Protein AF-W9KLV8-F1 (afdb_monomer_lite)

Foldseek 3Di:
DPPVVLVVLLVVLLVVLVVLLVQLLVLLPDDDDCQVVLLVSLLVLLVSLLSLLVSLQVVVPDPDPDDQPVVLVSSLVSLVSNLSSLVSLLSHPPQSLVLSLLSLLSSLVSVVSRPNPPQVCPVVCNCVSCVSVVVSLVVSLVSNVVSVVVVCVVVVNPDPPLLSPFDPDVVLCSQQSSDRDPVSCVVSVSRDGDWDWDDDPVPDPDTDTDPDDDDDPPPPDDDDDDPPPCSVVSSPD

Radius of gyration: 19.73 Å; chains: 1; bounding box: 52×36×55 Å

Sequence (237 aa):
MDDDLFSSKVGRILRLNYRLTRKIINLAQQTGDITQEVKKLLKILYDSITDLKDLSSEYINSDIPNGPKYADEIVLHAWRTFFHPIEALRQLPSCGEFVAARMYLCIGWGFYEAPAVKLDFNYDTLARETAPLYEFIVDLDDALLEPLKKVWALSRNRERFDWVFTDFDATSFRTTVGALSPQELEDLGGIRRREYWYNDPTESDEYILYTGKMPRWDCGEPPRTDKHVAVVELIMH

Organism: NCBI:txid660027

Secondary structure (DSSP, 8-state):
--HHHHHHHHHHHHHHHHHHHHHHHHHHT--S--HHHHHHHHHHHHHHHHHHHHHHHHHHTS--TT-HHHHHHHHHHHHHHTHHHHHHHTTSTTTHHHHHHHHHHHHHHHHHHS--------TTTHHHHSHHHHHHHHHHHHHHHHHHHHHHHHTTS----TTTSS---HHHHHHHTT--SHHHHHHTT--PPPPPEE--TTT-SS-EE--SS---TTS-PPPP--TTSGGGTSS--

pLDDT: mean 76.29, std 20.23, range [26.47, 98.19]

Structure (mmCIF, N/CA/C/O backbone):
data_AF-W9KLV8-F1
#
_entry.id   AF-W9KLV8-F1
#
loop_
_atom_site.group_PDB
_atom_site.id
_atom_site.type_symbol
_atom_site.label_atom_id
_atom_site.label_alt_id
_atom_site.label_comp_id
_atom_site.label_asym_id
_atom_site.label_entity_id
_atom_site.label_seq_id
_atom_site.pdbx_PDB_ins_code
_atom_site.Cartn_x
_atom_site.Cartn_y
_atom_site.Cartn_z
_atom_site.occupancy
_atom_site.B_iso_or_equiv
_atom_site.auth_seq_id
_atom_site.auth_comp_id
_atom_site.auth_asym_id
_atom_site.auth_atom_id
_atom_site.pdbx_PDB_model_num
ATOM 1 N N . MET A 1 1 ? 21.965 12.958 -20.219 1.00 51.50 1 MET A N 1
ATOM 2 C CA . MET A 1 1 ? 22.397 13.431 -18.885 1.00 51.50 1 MET A CA 1
ATOM 3 C C . MET A 1 1 ? 21.436 12.794 -17.890 1.00 51.50 1 MET A C 1
ATOM 5 O O . MET A 1 1 ? 20.659 13.518 -17.300 1.00 51.50 1 MET A O 1
ATOM 9 N N . ASP A 1 2 ? 21.388 11.460 -17.768 1.00 61.41 2 ASP A N 1
ATOM 10 C CA . ASP A 1 2 ? 20.127 10.832 -17.314 1.00 61.41 2 ASP A CA 1
ATOM 11 C C . ASP A 1 2 ? 20.288 9.648 -16.350 1.00 61.41 2 ASP A C 1
ATOM 13 O O . ASP A 1 2 ? 19.602 9.629 -15.329 1.00 61.41 2 ASP A O 1
ATOM 17 N N . ASP A 1 3 ? 21.245 8.736 -16.555 1.00 62.53 3 ASP A N 1
ATOM 18 C CA . ASP A 1 3 ? 21.392 7.560 -15.673 1.00 62.53 3 ASP A CA 1
ATOM 19 C C . ASP A 1 3 ? 21.805 7.911 -14.232 1.00 62.53 3 ASP A C 1
ATOM 21 O O . ASP A 1 3 ? 21.301 7.315 -13.276 1.00 62.53 3 ASP A O 1
ATOM 25 N N . ASP A 1 4 ? 22.665 8.920 -14.042 1.00 71.50 4 ASP A N 1
ATOM 26 C CA . ASP A 1 4 ? 23.077 9.387 -12.708 1.00 71.50 4 ASP A CA 1
ATOM 27 C C . ASP A 1 4 ? 21.923 10.066 -11.955 1.00 71.50 4 ASP A C 1
ATOM 29 O O . ASP A 1 4 ? 21.792 9.933 -10.733 1.00 71.50 4 ASP A O 1
ATOM 33 N N . LEU A 1 5 ? 21.057 10.788 -12.675 1.00 78.44 5 LEU A N 1
ATOM 34 C CA . LEU A 1 5 ? 19.889 11.442 -12.088 1.00 78.44 5 LEU A CA 1
ATOM 35 C C . LEU A 1 5 ? 18.823 10.407 -11.721 1.00 78.44 5 LEU A C 1
ATOM 37 O O . LEU A 1 5 ? 18.291 10.461 -10.610 1.00 78.44 5 LEU A O 1
ATOM 41 N N . PHE A 1 6 ? 18.558 9.451 -12.613 1.00 78.75 6 PHE A N 1
ATOM 42 C CA . PHE A 1 6 ? 17.666 8.322 -12.366 1.00 78.75 6 PHE A CA 1
ATOM 43 C C . PHE A 1 6 ? 18.134 7.503 -11.157 1.00 78.75 6 PHE A C 1
ATOM 45 O O . PHE A 1 6 ? 17.405 7.379 -10.171 1.00 78.75 6 PHE A O 1
ATOM 52 N N . SER A 1 7 ? 19.395 7.064 -11.157 1.00 79.69 7 SER A N 1
ATOM 53 C CA . SER A 1 7 ? 20.001 6.309 -10.052 1.00 79.69 7 SER A CA 1
ATOM 54 C C . SER A 1 7 ? 19.976 7.091 -8.735 1.00 79.69 7 SER A C 1
ATOM 56 O O . SER A 1 7 ? 19.730 6.529 -7.666 1.00 79.69 7 SER A O 1
ATOM 58 N N . SER A 1 8 ? 20.173 8.413 -8.784 1.00 86.56 8 SER A N 1
ATOM 59 C CA . SER A 1 8 ? 20.061 9.287 -7.612 1.00 86.56 8 SER A CA 1
ATOM 60 C C . SER A 1 8 ? 18.627 9.371 -7.078 1.00 86.56 8 SER A C 1
ATOM 62 O O . SER A 1 8 ? 18.432 9.288 -5.858 1.00 86.56 8 SER A O 1
ATOM 64 N N . LYS A 1 9 ? 17.623 9.501 -7.961 1.00 88.81 9 LYS A N 1
ATOM 65 C CA . LYS A 1 9 ? 16.195 9.502 -7.601 1.00 88.81 9 LYS A CA 1
ATOM 66 C C . LYS A 1 9 ? 15.781 8.146 -7.005 1.00 88.81 9 LYS A C 1
ATOM 68 O O . LYS A 1 9 ? 15.269 8.137 -5.884 1.00 88.81 9 LYS A O 1
ATOM 73 N N . VAL A 1 10 ? 16.124 7.018 -7.639 1.00 88.62 10 VAL A N 1
ATOM 74 C CA . VAL A 1 10 ? 15.908 5.669 -7.070 1.00 88.62 10 VAL A CA 1
ATOM 75 C C . VAL A 1 10 ? 16.602 5.536 -5.713 1.00 88.62 10 VAL A C 1
ATOM 77 O O . VAL A 1 10 ? 15.988 5.152 -4.719 1.00 88.62 10 VAL A O 1
ATOM 80 N N . GLY A 1 11 ? 17.863 5.959 -5.605 1.00 89.88 11 GLY A N 1
ATOM 81 C CA . GLY A 1 11 ? 18.609 5.920 -4.349 1.00 89.88 11 GLY A CA 1
ATOM 82 C C . GLY A 1 11 ? 17.967 6.732 -3.215 1.00 89.88 11 GLY A C 1
ATOM 83 O O . GLY A 1 11 ? 18.144 6.400 -2.039 1.00 89.88 11 GLY A O 1
ATOM 84 N N . ARG A 1 12 ? 17.211 7.798 -3.519 1.00 93.06 12 ARG A N 1
ATOM 85 C CA . ARG A 1 12 ? 16.422 8.534 -2.512 1.00 93.06 12 ARG A CA 1
ATOM 86 C C . ARG A 1 12 ? 15.250 7.698 -2.002 1.00 93.06 12 ARG A C 1
ATOM 88 O O . ARG A 1 12 ? 15.062 7.674 -0.786 1.00 93.06 12 ARG A O 1
ATOM 95 N N . ILE A 1 13 ? 14.545 6.997 -2.888 1.00 94.12 13 ILE A N 1
ATOM 96 C CA . ILE A 1 13 ? 13.437 6.092 -2.543 1.00 94.12 13 ILE A CA 1
ATOM 97 C C . ILE A 1 13 ? 13.941 4.959 -1.642 1.00 94.12 13 ILE A C 1
ATOM 99 O O . ILE A 1 13 ? 13.422 4.774 -0.543 1.00 94.12 13 ILE A O 1
ATOM 103 N N . LEU A 1 14 ? 15.047 4.302 -2.010 1.00 94.12 14 LEU A N 1
ATOM 104 C CA . LEU A 1 14 ? 15.653 3.235 -1.196 1.00 94.12 14 LEU A CA 1
ATOM 105 C C . LEU A 1 14 ? 15.970 3.707 0.236 1.00 94.12 14 LEU A C 1
ATOM 107 O O . LEU A 1 14 ? 15.624 3.063 1.231 1.00 94.12 14 LEU A O 1
ATOM 111 N N . ARG A 1 15 ? 16.600 4.884 0.366 1.00 95.69 15 ARG A N 1
ATOM 112 C CA . ARG A 1 15 ? 16.910 5.482 1.677 1.00 95.69 15 ARG A CA 1
ATOM 113 C C . ARG A 1 15 ? 15.655 5.876 2.451 1.00 95.69 15 ARG A C 1
ATOM 115 O O . ARG A 1 15 ? 15.668 5.823 3.685 1.00 95.69 15 ARG A O 1
ATOM 122 N N . LEU A 1 16 ? 14.603 6.313 1.763 1.00 96.50 16 LEU A N 1
ATOM 123 C CA . LEU A 1 16 ? 13.328 6.643 2.384 1.00 96.50 16 LEU A CA 1
ATOM 124 C C . LEU A 1 16 ? 12.665 5.386 2.951 1.00 96.50 16 LEU A C 1
ATOM 126 O O . LEU A 1 16 ? 12.327 5.395 4.133 1.00 96.50 16 LEU A O 1
ATOM 130 N N . ASN A 1 17 ? 12.591 4.297 2.185 1.00 96.19 17 ASN A N 1
ATOM 131 C CA . ASN A 1 17 ? 12.012 3.021 2.619 1.00 96.19 17 ASN A CA 1
ATOM 132 C C . ASN A 1 17 ? 12.701 2.478 3.875 1.00 96.19 17 ASN A C 1
ATOM 134 O O . ASN A 1 17 ? 12.041 2.108 4.850 1.00 96.19 17 ASN A O 1
ATOM 138 N N . TYR A 1 18 ? 14.033 2.561 3.927 1.00 95.19 18 TYR A N 1
ATOM 139 C CA . TYR A 1 18 ? 14.796 2.213 5.126 1.00 95.19 18 TYR A CA 1
ATOM 140 C C . TYR A 1 18 ? 14.420 3.062 6.353 1.00 95.19 18 TYR A C 1
ATOM 142 O O . TYR A 1 18 ? 14.233 2.554 7.463 1.00 95.19 18 TYR A O 1
ATOM 150 N N . ARG A 1 19 ? 14.297 4.383 6.168 1.00 96.69 19 ARG A N 1
ATOM 151 C CA . ARG A 1 19 ? 13.917 5.313 7.244 1.00 96.69 19 ARG A CA 1
ATOM 152 C C . ARG A 1 19 ? 12.476 5.098 7.696 1.00 96.69 19 ARG A C 1
ATOM 154 O O . ARG A 1 19 ? 12.221 5.178 8.896 1.00 96.69 19 ARG A O 1
ATOM 161 N N . LEU A 1 20 ? 11.556 4.849 6.765 1.00 96.69 20 LEU A N 1
ATOM 162 C CA . LEU A 1 20 ? 10.153 4.564 7.057 1.00 96.69 20 LEU A CA 1
ATOM 163 C C . LEU A 1 20 ? 10.025 3.283 7.873 1.00 96.69 20 LEU A C 1
ATOM 165 O O . LEU A 1 20 ? 9.409 3.328 8.930 1.00 96.69 20 LEU A O 1
ATOM 169 N N . THR A 1 21 ? 10.705 2.207 7.469 1.00 97.81 21 THR A N 1
ATOM 170 C CA . THR A 1 21 ? 10.727 0.930 8.202 1.00 97.81 21 THR A CA 1
ATOM 171 C C . THR A 1 21 ? 11.074 1.146 9.675 1.00 97.81 21 THR A C 1
ATOM 173 O O . THR A 1 21 ? 10.316 0.778 10.567 1.00 97.81 21 THR A O 1
ATOM 176 N N . ARG A 1 22 ? 12.184 1.845 9.949 1.00 97.06 22 ARG A N 1
ATOM 177 C CA . ARG A 1 22 ? 12.605 2.154 11.326 1.00 97.06 22 ARG A CA 1
ATOM 178 C C . ARG A 1 22 ? 11.592 3.016 12.081 1.00 97.06 22 ARG A C 1
ATOM 180 O O . ARG A 1 22 ? 11.351 2.778 13.259 1.00 97.06 22 ARG A O 1
ATOM 187 N N . LYS A 1 23 ? 11.017 4.032 11.428 1.00 96.62 23 LYS A N 1
ATOM 188 C CA . LYS A 1 23 ? 10.008 4.901 12.054 1.00 96.62 23 LYS A CA 1
ATOM 189 C C . LYS A 1 23 ? 8.749 4.127 12.427 1.00 96.62 23 LYS A C 1
ATOM 191 O O . LYS A 1 23 ? 8.238 4.346 13.517 1.00 96.62 23 LYS A O 1
ATOM 196 N N . ILE A 1 24 ? 8.287 3.239 11.552 1.00 96.81 24 ILE A N 1
ATOM 197 C CA . ILE A 1 24 ? 7.101 2.411 11.775 1.00 96.81 24 ILE A CA 1
ATOM 198 C C . ILE A 1 24 ? 7.343 1.446 12.939 1.00 96.81 24 ILE A C 1
ATOM 200 O O . ILE A 1 24 ? 6.535 1.416 13.860 1.00 96.81 24 ILE A O 1
ATOM 204 N N . ILE A 1 25 ? 8.487 0.749 12.964 1.00 96.31 25 ILE A N 1
ATOM 205 C CA . ILE A 1 25 ? 8.861 -0.143 14.079 1.00 96.31 25 ILE A CA 1
ATOM 206 C C . ILE A 1 25 ? 8.883 0.621 15.408 1.00 96.31 25 ILE A C 1
ATOM 208 O O . ILE A 1 25 ? 8.313 0.169 16.397 1.00 96.31 25 ILE A O 1
ATOM 212 N N . ASN A 1 26 ? 9.504 1.803 15.436 1.00 95.12 26 ASN A N 1
ATOM 213 C CA . ASN A 1 26 ? 9.541 2.621 16.647 1.00 95.12 26 ASN A CA 1
ATOM 214 C C . ASN A 1 26 ? 8.141 3.081 17.070 1.00 95.12 26 ASN A C 1
ATOM 216 O O . ASN A 1 26 ? 7.864 3.146 18.263 1.00 95.12 26 ASN A O 1
ATOM 220 N N . LEU A 1 27 ? 7.270 3.418 16.113 1.00 94.19 27 LEU A N 1
ATOM 221 C CA . LEU A 1 27 ? 5.904 3.861 16.386 1.00 94.19 27 LEU A CA 1
ATOM 222 C C . LEU A 1 27 ? 5.041 2.722 16.941 1.00 94.19 27 LEU A C 1
ATOM 224 O O . LEU A 1 27 ? 4.291 2.941 17.885 1.00 94.19 27 LEU A O 1
ATOM 228 N N . ALA A 1 28 ? 5.202 1.502 16.423 1.00 92.50 28 ALA A N 1
ATOM 229 C CA . ALA A 1 28 ? 4.507 0.308 16.905 1.00 92.50 28 ALA A CA 1
ATOM 230 C C . ALA A 1 28 ? 4.810 -0.022 18.380 1.00 92.50 28 ALA A C 1
ATOM 232 O O . ALA A 1 28 ? 4.014 -0.682 19.042 1.00 92.50 28 ALA A O 1
ATOM 233 N N . GLN A 1 29 ? 5.943 0.453 18.905 1.00 92.44 29 GLN A N 1
ATOM 234 C CA . GLN A 1 29 ? 6.347 0.272 20.303 1.00 92.44 29 GLN A CA 1
ATOM 235 C C . GLN A 1 29 ? 5.864 1.394 21.234 1.00 92.44 29 GLN A C 1
ATOM 237 O O . GLN A 1 29 ? 6.031 1.288 22.450 1.00 92.44 29 GLN A O 1
ATOM 242 N N . GLN A 1 30 ? 5.309 2.485 20.698 1.00 90.81 30 GLN A N 1
ATOM 243 C CA . GLN A 1 30 ? 4.858 3.605 21.519 1.00 90.81 30 GLN A CA 1
ATOM 244 C C . GLN A 1 30 ? 3.554 3.284 22.245 1.00 90.81 30 GLN A C 1
ATOM 246 O O . GLN A 1 30 ? 2.677 2.585 21.742 1.00 90.81 30 GLN A O 1
ATOM 251 N N . THR A 1 31 ? 3.417 3.853 23.439 1.00 79.25 31 THR A N 1
ATOM 252 C CA . THR A 1 31 ? 2.173 3.849 24.203 1.00 79.25 31 THR A CA 1
ATOM 253 C C . THR A 1 31 ? 1.468 5.190 24.012 1.00 79.25 31 THR A C 1
ATOM 255 O O . THR A 1 31 ? 2.046 6.247 24.254 1.00 79.25 31 THR A O 1
ATOM 258 N N . GLY A 1 32 ? 0.214 5.158 23.562 1.00 86.12 32 GLY A N 1
ATOM 259 C CA . GLY A 1 32 ? -0.583 6.360 23.307 1.00 86.12 32 GLY A CA 1
ATOM 260 C C . GLY A 1 32 ? -1.321 6.305 21.974 1.00 86.12 32 GLY A C 1
ATOM 261 O O . GLY A 1 32 ? -1.273 5.303 21.262 1.00 86.12 32 GLY A O 1
ATOM 262 N N . ASP A 1 33 ? -2.027 7.386 21.657 1.00 90.69 33 ASP A N 1
ATOM 263 C CA . ASP A 1 33 ? -2.660 7.549 20.351 1.00 90.69 33 ASP A CA 1
ATOM 264 C C . ASP A 1 33 ? -1.597 7.907 19.304 1.00 90.69 33 ASP A C 1
ATOM 266 O O . ASP A 1 33 ? -1.010 8.985 19.351 1.00 90.69 33 ASP A O 1
ATOM 270 N N . ILE A 1 34 ? -1.352 6.979 18.379 1.00 93.31 34 ILE A N 1
ATOM 271 C CA . ILE A 1 34 ? -0.396 7.108 17.268 1.00 93.31 34 ILE A CA 1
ATOM 272 C C . ILE A 1 34 ? -1.094 7.352 15.919 1.00 93.31 34 ILE A C 1
ATOM 274 O O . ILE A 1 34 ? -0.467 7.269 14.861 1.00 93.31 34 ILE A O 1
ATOM 278 N N . THR A 1 35 ? -2.407 7.599 15.925 1.00 93.81 35 THR A N 1
ATOM 279 C CA . THR A 1 35 ? -3.257 7.610 14.725 1.00 93.81 35 THR A CA 1
ATOM 280 C C . THR A 1 35 ? -2.757 8.589 13.664 1.00 93.81 35 THR A C 1
ATOM 282 O O . THR A 1 35 ? -2.646 8.237 12.489 1.00 93.81 35 THR A O 1
ATOM 285 N N . GLN A 1 36 ? -2.437 9.825 14.052 1.00 94.88 36 GLN A N 1
ATOM 286 C CA . GLN A 1 36 ? -2.029 10.863 13.099 1.00 94.88 36 GLN A CA 1
ATOM 287 C C . GLN A 1 36 ? -0.645 10.585 12.508 1.00 94.88 36 GLN A C 1
ATOM 289 O O . GLN A 1 36 ? -0.411 10.798 11.315 1.00 94.88 36 GLN A O 1
ATOM 294 N N . GLU A 1 37 ? 0.265 10.057 13.317 1.00 95.56 37 GLU A N 1
ATOM 295 C CA . GLU A 1 37 ? 1.597 9.638 12.910 1.00 95.56 37 GLU A CA 1
ATOM 296 C C . GLU A 1 37 ? 1.527 8.490 11.903 1.00 95.56 37 GLU A C 1
ATOM 298 O O . GLU A 1 37 ? 2.207 8.556 10.874 1.00 95.56 37 GLU A O 1
ATOM 303 N N . VAL A 1 38 ? 0.669 7.488 12.140 1.00 95.50 38 VAL A N 1
ATOM 304 C CA . VAL A 1 38 ? 0.434 6.391 11.189 1.00 95.50 38 VAL A CA 1
ATOM 305 C C . VAL A 1 38 ? -0.086 6.948 9.865 1.00 95.50 38 VAL A C 1
ATOM 307 O O . VAL A 1 38 ? 0.519 6.697 8.825 1.00 95.50 38 VAL A O 1
ATOM 310 N N . LYS A 1 39 ? -1.135 7.781 9.881 1.00 95.94 39 LYS A N 1
ATOM 311 C CA . LYS A 1 39 ? -1.699 8.384 8.657 1.00 95.94 39 LYS A CA 1
ATOM 312 C C . LYS A 1 39 ? -0.667 9.187 7.868 1.00 95.94 39 LYS A C 1
ATOM 314 O O . LYS A 1 39 ? -0.616 9.112 6.639 1.00 95.94 39 LYS A O 1
ATOM 319 N N . LYS A 1 40 ? 0.196 9.930 8.566 1.00 96.06 40 LYS A N 1
ATOM 320 C CA . LYS A 1 40 ? 1.296 10.673 7.946 1.00 96.06 40 LYS A CA 1
ATOM 321 C C . LYS A 1 40 ? 2.315 9.739 7.292 1.00 96.06 40 LYS A C 1
ATOM 323 O O . LYS A 1 40 ? 2.777 10.041 6.195 1.00 96.06 40 LYS A O 1
ATOM 328 N N . LEU A 1 41 ? 2.670 8.628 7.940 1.00 96.31 41 LEU A N 1
ATOM 329 C CA . LEU A 1 41 ? 3.584 7.633 7.373 1.00 96.31 41 LEU A CA 1
ATOM 330 C C . LEU A 1 41 ? 2.983 6.942 6.145 1.00 96.31 41 LEU A C 1
ATOM 332 O O . LEU A 1 41 ? 3.687 6.816 5.147 1.00 96.31 41 LEU A O 1
ATOM 336 N N . LEU A 1 42 ? 1.697 6.577 6.184 1.00 96.25 42 LEU A N 1
ATOM 337 C CA . LEU A 1 42 ? 0.988 5.989 5.042 1.00 96.25 42 LEU A CA 1
ATOM 338 C C . LEU A 1 42 ? 0.988 6.932 3.837 1.00 96.25 42 LEU A C 1
ATOM 340 O O . LEU A 1 42 ? 1.303 6.515 2.727 1.00 96.25 42 LEU A O 1
ATOM 344 N N . LYS A 1 43 ? 0.734 8.226 4.063 1.00 95.62 43 LYS A N 1
ATOM 345 C CA . LYS A 1 43 ? 0.804 9.234 3.000 1.00 95.62 43 LYS A CA 1
ATOM 346 C C . LYS A 1 43 ? 2.206 9.358 2.399 1.00 95.62 43 LYS A C 1
ATOM 348 O O . LYS A 1 43 ? 2.332 9.381 1.185 1.00 95.62 43 LYS A O 1
ATOM 353 N N . ILE A 1 44 ? 3.255 9.390 3.229 1.00 96.38 44 ILE A N 1
ATOM 354 C CA . ILE A 1 44 ? 4.644 9.447 2.736 1.00 96.38 44 ILE A CA 1
ATOM 355 C C . ILE A 1 44 ? 4.987 8.195 1.916 1.00 96.38 44 ILE A C 1
ATOM 357 O O . ILE A 1 44 ? 5.676 8.297 0.905 1.00 96.38 44 ILE A O 1
ATOM 361 N N . LEU A 1 45 ? 4.528 7.020 2.353 1.00 95.69 45 LEU A N 1
ATOM 362 C CA . LEU A 1 45 ? 4.754 5.768 1.637 1.00 95.69 45 LEU A CA 1
ATOM 363 C C . LEU A 1 45 ? 4.027 5.759 0.283 1.00 95.69 45 LEU A C 1
ATOM 365 O O . LEU A 1 45 ? 4.635 5.412 -0.722 1.00 95.69 45 LEU A O 1
ATOM 369 N N . TYR A 1 46 ? 2.769 6.203 0.247 1.00 94.69 46 TYR A N 1
ATOM 370 C CA . TYR A 1 46 ? 2.003 6.375 -0.990 1.00 94.69 46 TYR A CA 1
ATOM 371 C C . TYR A 1 46 ? 2.651 7.365 -1.962 1.00 94.69 46 TYR A C 1
ATOM 373 O O . TYR A 1 46 ? 2.813 7.051 -3.142 1.00 94.69 46 TYR A O 1
ATOM 381 N N . ASP A 1 47 ? 3.049 8.542 -1.470 1.00 94.31 47 ASP A N 1
ATOM 382 C CA . ASP A 1 47 ? 3.716 9.554 -2.290 1.00 94.31 47 ASP A CA 1
ATOM 383 C C . ASP A 1 47 ? 5.010 8.959 -2.886 1.00 94.31 47 ASP A C 1
ATOM 385 O O . ASP A 1 47 ? 5.258 9.095 -4.076 1.00 94.31 47 A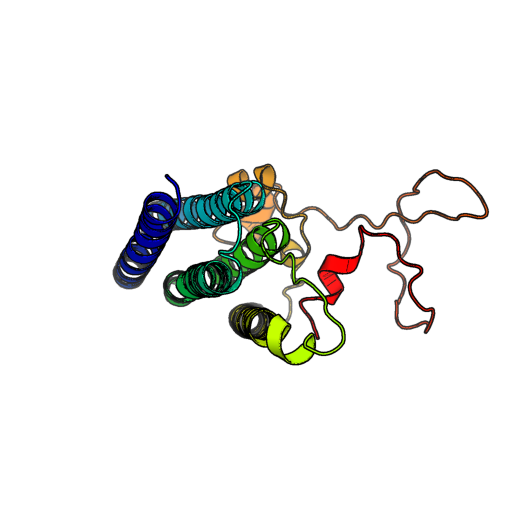SP A O 1
ATOM 389 N N . SER A 1 48 ? 5.774 8.182 -2.105 1.00 94.88 48 SER A N 1
ATOM 390 C CA . SER A 1 48 ? 6.987 7.512 -2.592 1.00 94.88 48 SER A CA 1
ATOM 391 C C . SER A 1 48 ? 6.728 6.399 -3.616 1.00 94.88 48 SER A C 1
ATOM 393 O O . SER A 1 48 ? 7.570 6.191 -4.488 1.00 94.88 48 SER A O 1
ATOM 395 N N . ILE A 1 49 ? 5.623 5.653 -3.500 1.00 93.50 49 ILE A N 1
ATOM 396 C CA . ILE A 1 49 ? 5.208 4.653 -4.500 1.00 93.50 49 ILE A CA 1
ATOM 397 C C . ILE A 1 49 ? 4.852 5.353 -5.813 1.00 93.50 49 ILE A C 1
ATOM 399 O O . ILE A 1 49 ? 5.284 4.926 -6.883 1.00 93.50 49 ILE A O 1
ATOM 403 N N . THR A 1 50 ? 4.119 6.463 -5.720 1.00 91.69 50 THR A N 1
ATOM 404 C CA . THR A 1 50 ? 3.753 7.290 -6.876 1.00 91.69 50 THR A CA 1
ATOM 405 C C . THR A 1 50 ? 4.998 7.889 -7.533 1.00 91.69 50 THR A C 1
ATOM 407 O O . THR A 1 50 ? 5.144 7.793 -8.746 1.00 91.69 50 THR A O 1
ATOM 410 N N . ASP A 1 51 ? 5.955 8.388 -6.743 1.00 91.69 51 ASP A N 1
ATOM 411 C CA . ASP A 1 51 ? 7.241 8.878 -7.251 1.00 91.69 51 ASP A CA 1
ATOM 412 C C . ASP A 1 51 ? 7.993 7.792 -8.043 1.00 91.69 51 ASP A C 1
ATOM 414 O O . ASP A 1 51 ? 8.596 8.097 -9.072 1.00 91.69 51 ASP A O 1
ATOM 418 N N . LEU A 1 52 ? 7.972 6.524 -7.596 1.00 91.00 52 LEU A N 1
ATOM 419 C CA . LEU A 1 52 ? 8.605 5.431 -8.344 1.00 91.00 52 LEU A CA 1
ATOM 420 C C . LEU A 1 52 ? 7.841 5.106 -9.632 1.00 91.00 52 LEU A C 1
ATOM 422 O O . LEU A 1 52 ? 8.484 4.901 -10.662 1.00 91.00 52 LEU A O 1
ATOM 426 N N . LYS A 1 53 ? 6.502 5.075 -9.598 1.00 88.81 53 LYS A N 1
ATOM 427 C CA . LYS A 1 53 ? 5.662 4.907 -10.797 1.00 88.81 53 LYS A CA 1
ATOM 428 C C . LYS A 1 53 ? 6.007 5.967 -11.847 1.00 88.81 53 LYS A C 1
ATOM 430 O O . LYS A 1 53 ? 6.286 5.631 -13.001 1.00 88.81 53 LYS A O 1
ATOM 435 N N . ASP A 1 54 ? 6.002 7.234 -11.447 1.00 87.00 54 ASP A N 1
ATOM 436 C CA . ASP A 1 54 ? 6.220 8.362 -12.351 1.00 87.00 54 ASP A CA 1
ATOM 437 C C . ASP A 1 54 ? 7.656 8.357 -12.885 1.00 87.00 54 ASP A C 1
ATOM 439 O O . ASP A 1 54 ? 7.864 8.468 -14.092 1.00 87.00 54 ASP A O 1
ATOM 443 N N . LEU A 1 55 ? 8.647 8.104 -12.020 1.00 85.38 55 LEU A N 1
ATOM 444 C CA . LEU A 1 55 ? 10.046 7.938 -12.423 1.00 85.3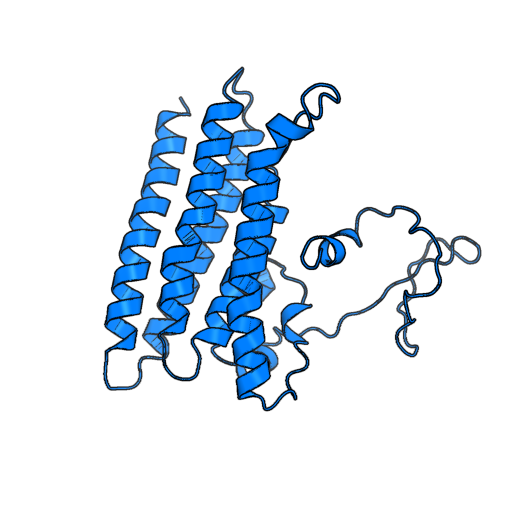8 55 LEU A CA 1
ATOM 445 C C . LEU A 1 55 ? 10.217 6.826 -13.462 1.00 85.38 55 LEU A C 1
ATOM 447 O O . LEU A 1 55 ? 10.938 6.993 -14.446 1.00 85.38 55 LEU A O 1
ATOM 451 N N . SER A 1 56 ? 9.570 5.687 -13.224 1.00 79.31 56 SER A N 1
ATOM 452 C CA . SER A 1 56 ? 9.634 4.544 -14.127 1.00 79.31 56 SER A CA 1
ATOM 453 C C . SER A 1 56 ? 9.023 4.915 -15.483 1.00 79.31 56 SER A C 1
ATOM 455 O O . SER A 1 56 ? 9.617 4.635 -16.519 1.00 79.31 56 SER A O 1
ATOM 457 N N . SER A 1 57 ? 7.906 5.651 -15.484 1.00 76.44 57 SER A N 1
ATOM 458 C CA . SER A 1 57 ? 7.247 6.172 -16.691 1.00 76.44 57 SER A CA 1
ATOM 459 C C . SER A 1 57 ? 8.111 7.167 -17.475 1.00 76.44 57 SER A C 1
ATOM 461 O O . SER A 1 57 ? 8.171 7.094 -18.703 1.00 76.44 57 SER A O 1
ATOM 463 N N . GLU A 1 58 ? 8.787 8.092 -16.786 1.00 76.31 58 GLU A N 1
ATOM 464 C CA . GLU A 1 58 ? 9.711 9.062 -17.393 1.00 76.31 58 GLU A CA 1
ATOM 465 C C . GLU A 1 58 ? 10.881 8.359 -18.094 1.00 76.31 58 GLU A C 1
ATOM 467 O O . GLU A 1 58 ? 11.232 8.720 -19.217 1.00 76.31 58 GLU A O 1
ATOM 472 N N . TYR A 1 59 ? 11.458 7.336 -17.457 1.00 69.62 59 TYR A N 1
ATOM 473 C CA . TYR A 1 59 ? 12.627 6.625 -17.976 1.00 69.62 59 TYR A CA 1
ATOM 474 C C . TYR A 1 59 ? 12.342 5.921 -19.311 1.00 69.62 59 TYR A C 1
ATOM 476 O O . TYR A 1 59 ? 13.126 6.014 -20.249 1.00 69.62 59 TYR A O 1
ATOM 484 N N . ILE A 1 60 ? 11.183 5.282 -19.453 1.00 63.25 60 ILE A N 1
ATOM 485 C CA . ILE A 1 60 ? 10.831 4.500 -20.657 1.00 63.25 60 ILE A CA 1
ATOM 486 C C . ILE A 1 60 ? 10.476 5.383 -21.848 1.00 63.25 60 ILE A C 1
ATOM 488 O O . ILE A 1 60 ? 10.618 4.970 -22.998 1.00 63.25 60 ILE A O 1
ATOM 492 N N . ASN A 1 61 ? 9.956 6.578 -21.574 1.00 59.81 61 ASN A N 1
ATOM 493 C CA . ASN A 1 61 ? 9.626 7.558 -22.602 1.00 59.81 61 ASN A CA 1
ATOM 494 C C . ASN A 1 61 ? 10.848 8.379 -23.036 1.00 59.81 61 ASN A C 1
ATOM 496 O O . ASN A 1 61 ? 10.731 9.211 -23.933 1.00 59.81 61 ASN A O 1
ATOM 500 N N . SER A 1 62 ? 12.006 8.172 -22.404 1.00 59.19 62 SER A N 1
ATOM 501 C CA . SER A 1 62 ? 13.252 8.797 -22.822 1.00 59.19 62 SER A CA 1
ATOM 502 C C . SER A 1 62 ? 13.883 7.998 -23.971 1.00 59.19 62 SER A C 1
ATOM 504 O O . SER A 1 62 ? 14.001 6.778 -23.895 1.00 59.19 62 SER A O 1
ATOM 506 N N . ASP A 1 63 ? 14.301 8.682 -25.043 1.00 52.41 63 ASP A N 1
ATOM 507 C CA . ASP A 1 63 ? 14.976 8.108 -26.226 1.00 52.41 63 ASP A CA 1
ATOM 508 C C . ASP A 1 63 ? 16.404 7.589 -25.914 1.00 52.41 63 ASP A C 1
ATOM 510 O O . ASP A 1 63 ? 17.314 7.687 -26.741 1.00 52.41 63 ASP A O 1
ATOM 514 N N . ILE A 1 64 ? 16.655 7.085 -24.699 1.00 55.03 64 ILE A N 1
ATOM 515 C CA . ILE A 1 64 ? 17.982 6.642 -24.266 1.00 55.03 64 ILE A CA 1
ATOM 516 C C . ILE A 1 64 ? 18.316 5.321 -24.975 1.00 55.03 64 ILE A C 1
ATOM 518 O O . ILE A 1 64 ? 17.703 4.287 -24.694 1.00 55.03 64 ILE A O 1
ATOM 522 N N . PRO A 1 65 ? 19.306 5.310 -25.887 1.00 43.91 65 PRO A N 1
ATOM 523 C CA . PRO A 1 65 ? 19.666 4.112 -26.620 1.00 43.91 65 PRO A CA 1
ATOM 524 C C . PRO A 1 65 ? 20.452 3.181 -25.687 1.00 43.91 65 PRO A C 1
ATOM 526 O O . PRO A 1 65 ? 21.536 3.533 -25.228 1.00 43.91 65 PRO A O 1
ATOM 529 N N . ASN A 1 66 ? 19.947 1.963 -25.480 1.00 45.00 66 ASN A N 1
ATOM 530 C CA . ASN A 1 66 ? 20.687 0.798 -24.964 1.00 45.00 66 ASN A CA 1
ATOM 531 C C . ASN A 1 66 ? 20.947 0.666 -23.447 1.00 45.00 66 ASN A C 1
ATOM 533 O O . ASN A 1 66 ? 21.922 0.022 -23.062 1.00 45.00 66 ASN A O 1
ATOM 537 N N . GLY A 1 67 ? 20.048 1.127 -22.574 1.00 45.34 67 GLY A N 1
ATOM 538 C CA . GLY A 1 67 ? 20.096 0.790 -21.140 1.00 45.34 67 GLY A CA 1
ATOM 539 C C . GLY A 1 67 ? 19.115 -0.270 -20.588 1.00 45.34 67 GLY A C 1
ATOM 540 O O . GLY A 1 67 ? 18.837 -0.178 -19.398 1.00 45.34 67 GLY A O 1
ATOM 541 N N . PRO A 1 68 ? 18.541 -1.245 -21.335 1.00 51.62 68 PRO A N 1
ATOM 542 C CA . PRO A 1 68 ? 17.287 -1.884 -20.904 1.00 51.62 68 PRO A CA 1
ATOM 543 C C . PRO A 1 68 ? 17.404 -2.798 -19.668 1.00 51.62 68 PRO A C 1
ATOM 545 O O . PRO A 1 68 ? 16.560 -2.738 -18.791 1.00 51.62 68 PRO A O 1
ATOM 548 N N . LYS A 1 69 ? 18.465 -3.604 -19.509 1.00 55.66 69 LYS A N 1
ATOM 549 C CA . LYS A 1 69 ? 18.478 -4.635 -18.441 1.00 55.66 69 LYS A CA 1
ATOM 550 C C . LYS A 1 69 ? 18.854 -4.123 -17.046 1.00 55.66 69 LYS A C 1
ATOM 552 O O . LYS A 1 69 ? 18.284 -4.559 -16.054 1.00 55.66 69 LYS A O 1
ATOM 557 N N . TYR A 1 70 ? 19.814 -3.201 -16.962 1.00 51.28 70 TYR A N 1
ATOM 558 C CA . TYR A 1 70 ? 20.296 -2.685 -15.674 1.00 51.28 70 TYR A CA 1
ATOM 559 C C . TYR A 1 70 ? 19.256 -1.780 -14.996 1.00 51.28 70 TYR A C 1
ATOM 561 O O . TYR A 1 70 ? 19.133 -1.778 -13.773 1.00 51.28 70 TYR A O 1
ATOM 569 N N . ALA A 1 71 ? 18.479 -1.038 -15.788 1.00 62.91 71 ALA A N 1
ATOM 570 C CA . ALA A 1 71 ? 17.412 -0.193 -15.274 1.00 62.91 71 ALA A CA 1
ATOM 571 C C . ALA A 1 71 ? 16.223 -1.014 -14.758 1.00 62.91 71 ALA A C 1
ATOM 573 O O . ALA A 1 71 ? 15.738 -0.726 -13.666 1.00 62.91 71 ALA A O 1
ATOM 574 N N . ASP A 1 72 ? 15.821 -2.073 -15.465 1.00 70.56 72 ASP A N 1
ATOM 575 C CA . ASP A 1 72 ? 14.707 -2.935 -15.052 1.00 70.56 72 ASP A CA 1
ATOM 576 C C . ASP A 1 72 ? 14.996 -3.647 -13.722 1.00 70.56 72 ASP A C 1
ATOM 578 O O . ASP A 1 72 ? 14.159 -3.646 -12.818 1.00 70.56 72 ASP A O 1
ATOM 582 N N . GLU A 1 73 ? 16.210 -4.182 -13.542 1.00 74.12 73 GLU A N 1
ATOM 583 C CA . GLU A 1 73 ? 16.630 -4.791 -12.272 1.00 74.12 73 GLU A CA 1
ATOM 584 C C . GLU A 1 73 ? 16.632 -3.777 -11.119 1.00 74.12 73 GLU A C 1
ATOM 586 O O . GLU A 1 73 ? 16.177 -4.088 -10.016 1.00 74.12 73 GLU A O 1
ATOM 591 N N . ILE A 1 74 ? 17.095 -2.546 -11.364 1.00 78.69 74 ILE A N 1
ATOM 592 C CA . ILE A 1 74 ? 17.084 -1.469 -10.365 1.00 78.69 74 ILE A CA 1
ATOM 593 C C . ILE A 1 74 ? 15.655 -1.061 -10.001 1.00 78.69 74 ILE A C 1
ATOM 595 O O . ILE A 1 74 ? 15.370 -0.848 -8.820 1.00 78.69 74 ILE A O 1
ATOM 599 N N . VAL A 1 75 ? 14.758 -0.951 -10.983 1.00 81.69 75 VAL A N 1
ATOM 600 C CA . VAL A 1 75 ? 13.350 -0.591 -10.769 1.00 81.69 75 VAL A CA 1
ATOM 601 C C . VAL A 1 75 ? 12.635 -1.691 -9.997 1.00 81.69 75 VAL A C 1
ATOM 603 O O . VAL A 1 75 ? 12.020 -1.403 -8.971 1.00 81.69 75 VAL A O 1
ATOM 606 N N . LEU A 1 76 ? 12.765 -2.952 -10.417 1.00 84.62 76 LEU A N 1
ATOM 607 C CA . LEU A 1 76 ? 12.189 -4.098 -9.709 1.00 84.62 76 LEU A CA 1
ATOM 608 C C . LEU A 1 76 ? 12.744 -4.213 -8.287 1.00 84.62 76 LEU A C 1
ATOM 610 O O . LEU A 1 76 ? 11.994 -4.453 -7.340 1.00 84.62 76 LEU A O 1
ATOM 614 N N . HIS A 1 77 ? 14.047 -3.990 -8.102 1.00 87.44 77 HIS A N 1
ATOM 615 C CA . HIS A 1 77 ? 14.639 -3.930 -6.771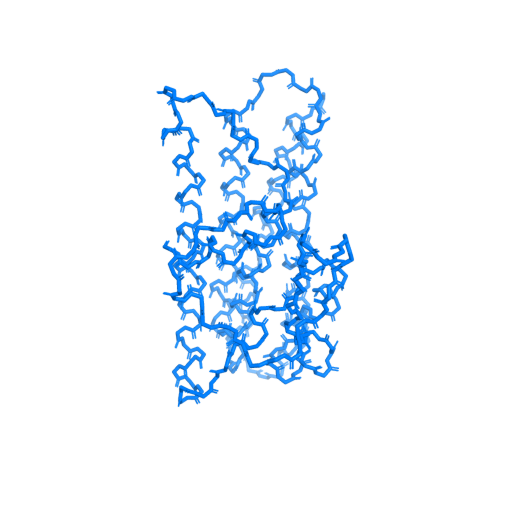 1.00 87.44 77 HIS A CA 1
ATOM 616 C C . HIS A 1 77 ? 14.033 -2.797 -5.933 1.00 87.44 77 HIS A C 1
ATOM 618 O O . HIS A 1 77 ? 13.671 -3.013 -4.775 1.00 87.44 77 HIS A O 1
ATOM 624 N N . ALA A 1 78 ? 13.871 -1.603 -6.508 1.00 90.88 78 ALA A N 1
ATOM 625 C CA . ALA A 1 78 ? 13.258 -0.469 -5.827 1.00 90.88 78 ALA A CA 1
ATOM 626 C C . ALA A 1 78 ? 11.816 -0.771 -5.398 1.00 90.88 78 ALA A C 1
ATOM 628 O O . ALA A 1 78 ? 11.478 -0.511 -4.240 1.00 90.88 78 ALA A O 1
ATOM 629 N N . TRP A 1 79 ? 11.015 -1.399 -6.264 1.00 92.62 79 TRP A N 1
ATOM 630 C CA . TRP A 1 79 ? 9.668 -1.864 -5.931 1.00 92.62 79 TRP A CA 1
ATOM 631 C C . TRP A 1 79 ? 9.668 -2.833 -4.746 1.00 92.62 79 TRP A C 1
ATOM 633 O O . TRP A 1 79 ? 8.956 -2.604 -3.766 1.00 92.62 79 TRP A O 1
ATOM 643 N N . ARG A 1 80 ? 10.537 -3.853 -4.767 1.00 93.75 80 ARG A N 1
ATOM 644 C CA . ARG A 1 80 ? 10.681 -4.809 -3.654 1.00 93.75 80 ARG A CA 1
ATOM 645 C C . ARG A 1 80 ? 11.035 -4.133 -2.333 1.00 93.75 80 ARG A C 1
ATOM 647 O O . ARG A 1 80 ? 10.587 -4.568 -1.276 1.00 93.75 80 ARG A O 1
ATOM 654 N N . THR A 1 81 ? 11.798 -3.038 -2.347 1.00 96.06 81 THR A N 1
ATOM 655 C CA . THR A 1 81 ? 12.178 -2.375 -1.087 1.00 96.06 81 THR A CA 1
ATOM 656 C C . THR A 1 81 ? 11.007 -1.750 -0.329 1.00 96.06 81 THR A C 1
ATOM 658 O O . THR A 1 81 ? 11.144 -1.511 0.874 1.00 96.06 81 THR A O 1
ATOM 661 N N . PHE A 1 82 ? 9.857 -1.517 -0.975 1.00 97.44 82 PHE A N 1
ATOM 662 C CA . PHE A 1 82 ? 8.640 -1.093 -0.278 1.00 97.44 82 PHE A CA 1
ATOM 663 C C . PHE A 1 82 ? 8.054 -2.187 0.619 1.00 97.44 82 PHE A C 1
ATOM 665 O O . PHE A 1 82 ? 7.309 -1.871 1.544 1.00 97.44 82 PHE A O 1
ATOM 672 N N . PHE A 1 83 ? 8.434 -3.452 0.429 1.00 97.81 83 PHE A N 1
ATOM 673 C CA . PHE A 1 83 ? 7.919 -4.546 1.248 1.00 97.81 83 PHE A CA 1
ATOM 674 C C . PHE A 1 83 ? 8.384 -4.402 2.696 1.00 97.81 83 PHE A C 1
ATOM 676 O O . PHE A 1 83 ? 7.633 -4.705 3.609 1.00 97.81 83 PHE A O 1
ATOM 683 N N . HIS A 1 84 ? 9.584 -3.866 2.935 1.00 97.75 84 HIS A N 1
ATOM 684 C CA . HIS A 1 84 ? 10.110 -3.685 4.290 1.00 97.75 84 HIS A CA 1
ATOM 685 C C . HIS A 1 84 ? 9.285 -2.719 5.158 1.00 97.75 84 HIS A C 1
ATOM 687 O O . HIS A 1 84 ? 8.893 -3.111 6.260 1.00 97.75 84 HIS A O 1
ATOM 693 N N . PRO A 1 85 ? 8.998 -1.471 4.730 1.00 98.06 85 PRO A N 1
ATOM 694 C CA . PRO A 1 85 ? 8.147 -0.596 5.521 1.00 98.06 85 PRO A CA 1
ATOM 695 C C . PRO A 1 85 ? 6.710 -1.117 5.611 1.00 98.06 85 PRO A C 1
ATOM 697 O O . PRO A 1 85 ? 6.098 -0.923 6.655 1.00 98.06 85 PRO A O 1
ATOM 700 N N . ILE A 1 86 ? 6.180 -1.793 4.584 1.00 98.19 86 ILE A N 1
ATOM 701 C CA . ILE A 1 86 ? 4.819 -2.353 4.624 1.00 98.19 86 ILE A CA 1
ATOM 702 C C . ILE A 1 86 ? 4.724 -3.512 5.616 1.00 98.19 86 ILE A C 1
ATOM 704 O O . ILE A 1 86 ? 3.824 -3.528 6.450 1.00 98.19 86 ILE A O 1
ATOM 708 N N . GLU A 1 87 ? 5.692 -4.421 5.608 1.00 97.75 87 GLU A N 1
ATOM 709 C CA . GLU A 1 87 ? 5.782 -5.508 6.581 1.00 97.75 87 GLU A CA 1
ATOM 710 C C . GLU A 1 87 ? 5.896 -4.953 8.009 1.00 97.75 87 GLU A C 1
ATOM 712 O O . GLU A 1 87 ? 5.243 -5.431 8.934 1.00 97.75 87 GLU A O 1
ATOM 717 N N . ALA A 1 88 ? 6.645 -3.861 8.200 1.00 97.69 88 ALA A N 1
ATOM 718 C CA . ALA A 1 88 ? 6.698 -3.178 9.488 1.00 97.69 88 ALA A CA 1
ATOM 719 C C . ALA A 1 88 ? 5.333 -2.615 9.930 1.00 97.69 88 ALA A C 1
ATOM 721 O O . ALA A 1 88 ? 5.067 -2.585 11.133 1.00 97.69 88 ALA A O 1
ATOM 722 N N . LEU A 1 89 ? 4.452 -2.197 9.005 1.00 97.69 89 LEU A N 1
ATOM 723 C CA . LEU A 1 89 ? 3.110 -1.707 9.357 1.00 97.69 89 LEU A CA 1
ATOM 724 C C . LEU A 1 89 ? 2.281 -2.783 10.057 1.00 97.69 89 LEU A C 1
ATOM 726 O O . LEU A 1 89 ? 1.469 -2.442 10.911 1.00 97.69 89 LEU A O 1
ATOM 730 N N . ARG A 1 90 ? 2.509 -4.067 9.763 1.00 96.56 90 ARG A N 1
ATOM 731 C CA . ARG A 1 90 ? 1.788 -5.185 10.395 1.00 96.56 90 ARG A CA 1
ATOM 732 C C . ARG A 1 90 ? 1.995 -5.247 11.907 1.00 96.56 90 ARG A C 1
ATOM 734 O O . ARG A 1 90 ? 1.158 -5.789 12.620 1.00 96.56 90 ARG A O 1
ATOM 741 N N . GLN A 1 91 ? 3.074 -4.645 12.408 1.00 95.38 91 GLN A N 1
ATOM 742 C CA . GLN A 1 91 ? 3.353 -4.541 13.841 1.00 95.38 91 GLN A CA 1
ATOM 743 C C . GLN A 1 91 ? 2.489 -3.480 14.540 1.00 95.38 91 GLN A C 1
ATOM 745 O O . GLN A 1 91 ? 2.455 -3.440 15.769 1.00 95.38 91 GLN A O 1
ATOM 750 N N . LEU A 1 92 ? 1.794 -2.615 13.791 1.00 94.00 92 LEU A N 1
ATOM 751 C CA . LEU A 1 92 ? 0.917 -1.603 14.369 1.00 94.00 92 LEU A CA 1
ATOM 752 C C . LEU A 1 92 ? -0.308 -2.257 15.025 1.00 94.00 92 LEU A C 1
ATOM 754 O O . LEU A 1 92 ? -0.992 -3.074 14.395 1.00 94.00 92 LEU A O 1
ATOM 758 N N . PRO A 1 93 ? -0.651 -1.865 16.263 1.00 87.25 93 PRO A N 1
ATOM 759 C CA . PRO A 1 93 ? -1.794 -2.431 16.958 1.00 87.25 93 PRO A CA 1
ATOM 760 C C . PRO A 1 93 ? -3.103 -2.101 16.229 1.00 87.25 93 PRO A C 1
ATOM 762 O O . PRO A 1 93 ? -3.304 -0.992 15.732 1.00 87.25 93 PRO A O 1
ATOM 765 N N . SER A 1 94 ? -4.010 -3.079 16.198 1.00 85.88 94 SER A N 1
ATOM 766 C CA . SER A 1 94 ? -5.404 -2.980 15.727 1.00 85.88 94 SER A CA 1
ATOM 767 C C . SER A 1 94 ? -5.634 -2.704 14.233 1.00 85.88 94 SER A C 1
ATOM 769 O O . SER A 1 94 ? -6.675 -3.103 13.722 1.00 85.88 94 SER A O 1
ATOM 771 N N . CYS A 1 95 ? -4.702 -2.062 13.525 1.00 93.00 95 CYS A N 1
ATOM 772 C CA . CYS A 1 95 ? -4.863 -1.673 12.117 1.00 93.00 95 CYS A CA 1
ATOM 773 C C . CYS A 1 95 ? -3.795 -2.249 11.176 1.00 93.00 95 CYS A C 1
ATOM 775 O O . CYS A 1 95 ? -3.988 -2.202 9.961 1.00 93.00 95 CYS A O 1
ATOM 777 N N . GLY A 1 96 ? -2.700 -2.805 11.713 1.00 95.62 96 GLY A N 1
ATOM 778 C CA . GLY A 1 96 ? -1.494 -3.145 10.955 1.00 95.62 96 GLY A CA 1
ATOM 779 C C . GLY A 1 96 ? -1.728 -4.030 9.732 1.00 95.62 96 GLY A C 1
ATOM 780 O O . GLY A 1 96 ? -1.282 -3.692 8.641 1.00 95.62 96 GLY A O 1
ATOM 781 N N . GLU A 1 97 ? -2.477 -5.123 9.888 1.00 96.19 97 GLU A N 1
ATOM 782 C CA . GLU A 1 97 ? -2.749 -6.058 8.784 1.00 96.19 97 GLU A CA 1
ATOM 783 C C . GLU A 1 97 ? -3.580 -5.403 7.668 1.00 96.19 97 GLU A C 1
ATOM 785 O O . GLU A 1 97 ? -3.281 -5.559 6.487 1.00 96.19 97 GLU A O 1
ATOM 790 N N . PHE A 1 98 ? -4.596 -4.612 8.032 1.00 95.31 98 PHE A N 1
ATOM 791 C CA . PHE A 1 98 ? -5.435 -3.907 7.061 1.00 95.31 98 PHE A CA 1
ATOM 792 C C . PHE A 1 98 ? -4.628 -2.876 6.266 1.00 95.31 98 PHE A C 1
ATOM 794 O O . PHE A 1 98 ? -4.669 -2.870 5.035 1.00 95.31 98 PHE A O 1
ATOM 801 N N . VAL A 1 99 ? -3.867 -2.017 6.953 1.00 95.62 99 VAL A N 1
ATOM 802 C CA . VAL A 1 99 ? -3.083 -0.980 6.269 1.00 95.62 99 VAL A CA 1
ATOM 803 C C . VAL A 1 99 ? -1.951 -1.587 5.439 1.00 95.62 99 VAL A C 1
ATOM 805 O O . VAL A 1 99 ? -1.673 -1.083 4.354 1.00 95.62 99 VAL A O 1
ATOM 808 N N . ALA A 1 100 ? -1.344 -2.691 5.888 1.00 97.31 100 ALA A N 1
ATOM 809 C CA . ALA A 1 100 ? -0.323 -3.396 5.122 1.00 97.31 100 ALA A CA 1
ATOM 810 C C . ALA A 1 100 ? -0.891 -3.953 3.810 1.00 97.31 100 ALA A C 1
ATOM 812 O O . ALA A 1 100 ? -0.358 -3.656 2.742 1.00 97.31 100 ALA A O 1
ATOM 813 N N . ALA A 1 101 ? -2.024 -4.664 3.869 1.00 95.75 101 ALA A N 1
ATOM 814 C CA . ALA A 1 101 ? -2.699 -5.173 2.675 1.00 95.75 101 ALA A CA 1
ATOM 815 C C . ALA A 1 101 ? -3.045 -4.046 1.687 1.00 95.75 101 ALA A C 1
ATOM 817 O O . ALA A 1 101 ? -2.782 -4.164 0.492 1.00 95.75 101 ALA A O 1
ATOM 818 N N . ARG A 1 102 ? -3.558 -2.908 2.177 1.00 93.44 102 ARG A N 1
ATOM 819 C CA . ARG A 1 102 ? -3.839 -1.745 1.319 1.00 93.44 102 ARG A CA 1
ATOM 820 C C . ARG A 1 102 ? -2.597 -1.173 0.646 1.00 93.44 102 ARG A C 1
ATOM 822 O O . ARG A 1 102 ? -2.682 -0.741 -0.500 1.00 93.44 102 ARG A O 1
ATOM 829 N N . MET A 1 103 ? -1.457 -1.164 1.331 1.00 95.25 103 MET A N 1
ATOM 830 C CA . MET A 1 103 ? -0.212 -0.678 0.742 1.00 95.25 103 MET A CA 1
ATOM 831 C C . MET A 1 103 ? 0.396 -1.670 -0.256 1.00 95.25 103 MET A C 1
ATOM 833 O O . MET A 1 103 ? 0.964 -1.221 -1.248 1.00 95.25 103 MET A O 1
ATOM 837 N N . TYR A 1 104 ? 0.226 -2.984 -0.071 1.00 95.44 104 TYR A N 1
ATOM 838 C CA . TYR A 1 104 ? 0.581 -3.966 -1.104 1.00 95.44 104 TYR A CA 1
ATOM 839 C C . TYR A 1 104 ? -0.291 -3.819 -2.355 1.00 95.44 104 TYR A C 1
ATOM 841 O O . TYR A 1 104 ? 0.235 -3.784 -3.463 1.00 95.44 104 TYR A O 1
ATOM 849 N N . LEU A 1 105 ? -1.602 -3.609 -2.196 1.00 91.62 105 LEU A N 1
ATOM 850 C CA . LEU A 1 105 ? -2.481 -3.297 -3.331 1.00 91.62 105 LEU A CA 1
ATOM 851 C C . LEU A 1 105 ? -2.064 -1.995 -4.036 1.00 91.62 105 LEU A C 1
ATOM 853 O O . LEU A 1 105 ? -2.083 -1.919 -5.261 1.00 91.62 105 LEU A O 1
ATOM 857 N N . CYS A 1 106 ? -1.608 -0.991 -3.278 1.00 90.88 106 CYS A N 1
ATOM 858 C CA . CYS A 1 106 ? -1.043 0.236 -3.842 1.00 90.88 106 CYS A CA 1
ATOM 859 C C . CYS A 1 106 ? 0.238 -0.014 -4.655 1.00 90.88 106 CYS A C 1
ATOM 861 O O . CYS A 1 106 ? 0.440 0.657 -5.666 1.00 90.88 106 CYS A O 1
ATOM 863 N N . ILE A 1 107 ? 1.098 -0.950 -4.231 1.00 91.81 107 ILE A N 1
ATOM 864 C CA . ILE A 1 107 ? 2.253 -1.382 -5.032 1.00 91.81 107 ILE A CA 1
ATOM 865 C C . ILE A 1 107 ? 1.769 -2.020 -6.328 1.00 91.81 107 ILE A C 1
ATOM 867 O O . ILE A 1 107 ? 2.226 -1.605 -7.385 1.00 91.81 107 ILE A O 1
ATOM 871 N N . GLY A 1 108 ? 0.841 -2.979 -6.255 1.00 88.19 108 GLY A N 1
ATOM 872 C CA . GLY A 1 108 ? 0.306 -3.657 -7.438 1.00 88.19 108 GLY A CA 1
ATOM 873 C C . GLY A 1 108 ? -0.274 -2.672 -8.449 1.00 88.19 108 GLY A C 1
ATOM 874 O O . GLY A 1 108 ? 0.067 -2.722 -9.627 1.00 88.19 108 GLY A O 1
ATOM 875 N N . TRP A 1 109 ? -1.058 -1.702 -7.972 1.00 86.38 109 TRP A N 1
ATOM 876 C CA . TRP A 1 109 ? -1.565 -0.608 -8.795 1.00 86.38 109 TRP A CA 1
ATOM 877 C C . TRP A 1 109 ? -0.446 0.248 -9.405 1.00 86.38 109 TRP A C 1
ATOM 879 O O . TRP A 1 109 ? -0.410 0.450 -10.617 1.00 86.38 109 TRP A O 1
ATOM 889 N N . GLY A 1 110 ? 0.472 0.758 -8.577 1.00 86.06 110 GLY A N 1
ATOM 890 C CA . GLY A 1 110 ? 1.544 1.640 -9.037 1.00 86.06 110 GLY A CA 1
ATOM 891 C C . GLY A 1 110 ? 2.478 0.949 -10.029 1.00 86.06 110 GLY A C 1
ATOM 892 O O . GLY A 1 110 ? 2.956 1.585 -10.964 1.00 86.06 110 GLY A O 1
ATOM 893 N N . PHE A 1 111 ? 2.693 -0.351 -9.845 1.00 84.69 111 PHE A N 1
ATOM 894 C CA . PHE A 1 111 ? 3.472 -1.198 -10.732 1.00 84.69 111 PHE A CA 1
ATOM 895 C C . PHE A 1 111 ? 2.748 -1.471 -12.054 1.00 84.69 111 PHE A C 1
ATOM 897 O O . PHE A 1 111 ? 3.353 -1.308 -13.107 1.00 84.69 111 PHE A O 1
ATOM 904 N N . TYR A 1 112 ? 1.458 -1.823 -12.014 1.00 79.12 112 TYR A N 1
ATOM 905 C CA . TYR A 1 112 ? 0.631 -2.037 -13.208 1.00 79.12 112 TYR A CA 1
ATOM 906 C C . TYR A 1 112 ? 0.555 -0.784 -14.090 1.00 79.12 112 TYR A C 1
ATOM 908 O O . TYR A 1 112 ? 0.641 -0.856 -15.313 1.00 79.12 112 TYR A O 1
ATOM 916 N N . GLU A 1 113 ? 0.414 0.376 -13.457 1.00 77.50 113 GLU A N 1
ATOM 917 C CA . GLU A 1 113 ? 0.349 1.660 -14.146 1.00 77.50 113 GLU A CA 1
ATOM 918 C C . GLU A 1 113 ? 1.715 2.177 -14.610 1.00 77.50 113 GLU A C 1
ATOM 920 O O . GLU A 1 113 ? 1.776 3.075 -15.452 1.00 77.50 113 GLU A O 1
ATOM 925 N N . ALA A 1 114 ? 2.812 1.673 -14.039 1.00 73.00 114 ALA A N 1
ATOM 926 C CA . ALA A 1 114 ? 4.139 2.005 -14.516 1.00 73.00 114 ALA A CA 1
ATOM 927 C C . ALA A 1 114 ? 4.327 1.323 -15.883 1.00 73.00 114 ALA A C 1
ATOM 929 O O . ALA A 1 114 ? 4.272 0.098 -15.968 1.00 73.00 114 ALA A O 1
ATOM 930 N N . PRO A 1 115 ? 4.645 2.054 -16.964 1.00 59.94 115 PRO A N 1
ATOM 931 C CA . PRO A 1 115 ? 4.874 1.469 -18.288 1.00 59.94 115 PRO A CA 1
ATOM 932 C C . PRO A 1 115 ? 6.091 0.516 -18.352 1.00 59.94 115 PRO A C 1
ATOM 934 O O . PRO A 1 115 ? 6.464 0.071 -19.438 1.00 59.94 115 PRO A O 1
ATOM 937 N N . ALA A 1 116 ? 6.761 0.271 -17.214 1.00 53.84 116 ALA A N 1
ATOM 938 C CA . ALA A 1 116 ? 8.138 -0.213 -17.022 1.00 53.84 116 ALA A CA 1
ATOM 939 C C . ALA A 1 116 ? 8.363 -1.686 -17.255 1.00 53.84 116 ALA A C 1
ATOM 941 O O . ALA A 1 116 ? 9.425 -2.216 -16.962 1.00 53.84 116 ALA A O 1
ATOM 942 N N . VAL A 1 117 ? 7.378 -2.335 -17.840 1.00 52.69 117 VAL A N 1
ATOM 943 C CA . VAL A 1 117 ? 7.480 -3.725 -18.220 1.00 52.69 117 VAL A CA 1
ATOM 944 C C . VAL A 1 117 ? 7.135 -3.808 -19.701 1.00 52.69 117 VAL A C 1
ATOM 946 O O . VAL A 1 117 ? 6.281 -4.574 -20.136 1.00 52.69 117 VAL A O 1
ATOM 949 N N . LYS A 1 118 ? 7.822 -2.996 -20.518 1.00 49.91 118 LYS A N 1
ATOM 950 C CA . LYS A 1 118 ? 8.020 -3.322 -21.935 1.00 49.91 118 LYS A CA 1
ATOM 951 C C . LYS A 1 118 ? 9.003 -4.489 -21.988 1.00 49.91 118 LYS A C 1
ATOM 953 O O . LYS A 1 118 ? 10.153 -4.323 -22.377 1.00 49.91 118 LYS A O 1
ATOM 958 N N . LEU A 1 119 ? 8.561 -5.662 -21.542 1.00 49.66 119 LEU A N 1
ATOM 959 C CA . LEU A 1 119 ? 9.267 -6.894 -21.839 1.00 49.66 119 LEU A CA 1
AT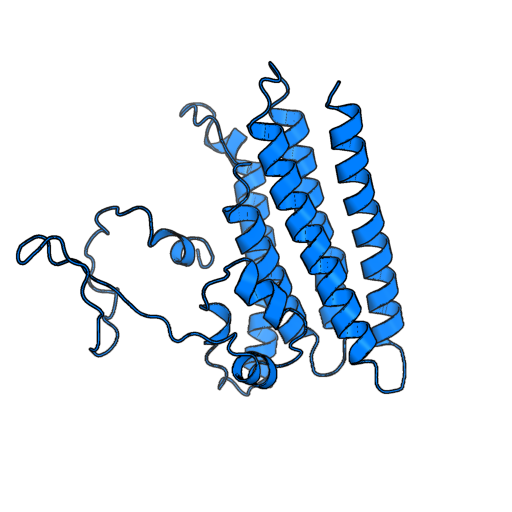OM 960 C C . LEU A 1 119 ? 9.287 -7.001 -23.359 1.00 49.66 119 LEU A C 1
ATOM 962 O O . LEU A 1 119 ? 8.244 -7.164 -23.991 1.00 49.66 119 LEU A O 1
ATOM 966 N N . ASP A 1 120 ? 10.462 -6.812 -23.948 1.00 46.47 120 ASP A N 1
ATOM 967 C CA . ASP A 1 120 ? 10.655 -7.047 -25.367 1.00 46.47 120 ASP A CA 1
ATOM 968 C C . ASP A 1 120 ? 10.528 -8.557 -25.570 1.00 46.47 120 ASP A C 1
ATOM 970 O O . ASP A 1 120 ? 11.419 -9.339 -25.237 1.00 46.47 120 ASP A O 1
ATOM 974 N N . PHE A 1 121 ? 9.330 -8.984 -25.964 1.00 46.09 121 PHE A N 1
ATOM 975 C CA . PHE A 1 121 ? 8.945 -10.384 -26.019 1.00 46.09 121 PHE A CA 1
ATOM 976 C C . PHE A 1 121 ? 9.582 -11.055 -27.238 1.00 46.09 121 PHE A C 1
ATOM 978 O O . PHE A 1 121 ? 8.918 -11.346 -28.234 1.00 46.09 121 PHE A O 1
ATOM 985 N N . ASN A 1 122 ? 10.881 -11.331 -27.165 1.00 52.47 122 ASN A N 1
ATOM 986 C CA . ASN A 1 122 ? 11.495 -12.283 -28.072 1.00 52.47 122 ASN A CA 1
ATOM 987 C C . ASN A 1 122 ? 11.126 -13.700 -27.608 1.00 52.47 122 ASN A C 1
ATOM 989 O O . ASN A 1 122 ? 11.554 -14.145 -26.543 1.00 52.47 122 ASN A O 1
ATOM 993 N N . TYR A 1 123 ? 10.314 -14.406 -28.398 1.00 52.69 123 TYR A N 1
ATOM 994 C CA . TYR A 1 123 ? 9.780 -15.735 -28.069 1.00 52.69 123 TYR A CA 1
ATOM 995 C C . TYR A 1 123 ? 10.863 -16.760 -27.677 1.00 52.69 123 TYR A C 1
ATOM 997 O O . TYR A 1 123 ? 10.584 -17.647 -26.873 1.00 52.69 123 TYR A O 1
ATOM 1005 N N . ASP A 1 124 ? 12.098 -16.604 -28.167 1.00 57.97 124 ASP A N 1
ATOM 1006 C CA . ASP A 1 124 ? 13.216 -17.513 -27.878 1.00 57.97 124 ASP A CA 1
ATOM 1007 C C . ASP A 1 124 ? 13.900 -17.257 -26.517 1.00 57.97 124 ASP A C 1
ATOM 1009 O O . ASP A 1 124 ? 14.558 -18.147 -25.973 1.00 57.97 124 ASP A O 1
ATOM 1013 N N . THR A 1 125 ? 13.754 -16.060 -25.934 1.00 56.97 125 THR A N 1
ATOM 1014 C CA . THR A 1 125 ? 14.340 -15.682 -24.627 1.00 56.97 125 THR A CA 1
ATOM 1015 C C . THR A 1 125 ? 13.315 -15.273 -23.574 1.00 56.97 125 THR A C 1
ATOM 1017 O O . THR A 1 125 ? 13.695 -15.051 -22.420 1.00 56.97 125 THR A O 1
ATOM 1020 N N . LEU A 1 126 ? 12.034 -15.281 -23.951 1.00 61.34 126 LEU A N 1
ATOM 1021 C CA . LEU A 1 126 ? 10.871 -14.875 -23.172 1.00 61.34 126 LEU A CA 1
ATOM 1022 C C . LEU A 1 126 ? 10.950 -15.333 -21.713 1.00 61.34 126 LEU A C 1
ATOM 1024 O O . LEU A 1 126 ? 11.045 -14.505 -20.819 1.00 61.34 126 LEU A O 1
ATOM 1028 N N . ALA A 1 127 ? 11.037 -16.643 -21.474 1.00 62.56 127 ALA A N 1
ATOM 1029 C CA . ALA A 1 127 ? 11.004 -17.203 -20.122 1.00 62.56 127 ALA A CA 1
ATOM 1030 C C . ALA A 1 127 ? 12.122 -16.682 -19.198 1.00 62.56 127 ALA A C 1
ATOM 1032 O O . ALA A 1 127 ? 11.912 -16.545 -17.996 1.00 62.56 127 ALA A O 1
ATOM 1033 N N . ARG A 1 128 ? 13.313 -16.388 -19.738 1.00 62.34 128 ARG A N 1
ATOM 1034 C CA . ARG A 1 128 ? 14.445 -15.877 -18.947 1.00 62.34 128 ARG A CA 1
ATOM 1035 C C . ARG A 1 128 ? 14.340 -14.371 -18.718 1.00 62.34 128 ARG A C 1
ATOM 1037 O O . ARG A 1 128 ? 14.757 -13.890 -17.673 1.00 62.34 128 ARG A O 1
ATOM 1044 N N . GLU A 1 129 ? 13.825 -13.632 -19.694 1.00 64.31 129 GLU A N 1
ATOM 1045 C CA . GLU A 1 129 ? 13.723 -12.170 -19.628 1.00 64.31 129 GLU A CA 1
ATOM 1046 C C . GLU A 1 129 ? 12.524 -11.717 -18.791 1.00 64.31 129 GLU A C 1
ATOM 1048 O O . GLU A 1 129 ? 12.596 -10.683 -18.136 1.00 64.31 129 GLU A O 1
ATOM 1053 N N . THR A 1 130 ? 11.473 -12.534 -18.709 1.00 68.94 130 THR A N 1
ATOM 1054 C CA . THR A 1 130 ? 10.315 -12.283 -17.844 1.00 68.94 130 THR A CA 1
ATOM 1055 C C . THR A 1 130 ? 10.470 -12.836 -16.427 1.00 68.94 130 THR A C 1
ATOM 1057 O O . THR A 1 130 ? 9.645 -12.522 -15.573 1.00 68.94 130 THR A O 1
ATOM 1060 N N . ALA A 1 131 ? 11.482 -13.666 -16.143 1.00 75.25 131 ALA A N 1
ATOM 1061 C CA . ALA A 1 131 ? 11.633 -14.307 -14.832 1.00 75.25 131 ALA A CA 1
ATOM 1062 C C . ALA A 1 131 ? 11.660 -13.304 -13.657 1.00 75.25 131 ALA A C 1
ATOM 1064 O O . ALA A 1 131 ? 10.884 -13.499 -12.724 1.00 75.25 131 ALA A O 1
ATOM 1065 N N . PRO A 1 132 ? 12.417 -12.187 -13.705 1.00 77.88 132 PRO A N 1
ATOM 1066 C CA . PRO A 1 132 ? 12.440 -11.222 -12.601 1.00 77.88 132 PRO A CA 1
ATOM 1067 C C . PRO A 1 132 ? 11.090 -10.542 -12.340 1.00 77.88 132 PRO A C 1
ATOM 1069 O O . PRO A 1 132 ? 10.791 -10.191 -11.198 1.00 77.88 132 PRO A O 1
ATOM 1072 N N . LEU A 1 133 ? 10.282 -10.359 -13.393 1.00 78.62 133 LEU A N 1
ATOM 1073 C CA . LEU A 1 133 ? 8.917 -9.851 -13.287 1.00 78.62 133 LEU A CA 1
ATOM 1074 C C . LEU A 1 133 ? 8.015 -10.872 -12.598 1.00 78.62 133 LEU A C 1
ATOM 1076 O O . LEU A 1 133 ? 7.315 -10.518 -11.656 1.00 78.62 133 LEU A O 1
ATOM 1080 N N . TYR A 1 134 ? 8.022 -12.120 -13.074 1.00 78.69 134 TYR A N 1
ATOM 1081 C CA . TYR A 1 134 ? 7.208 -13.180 -12.482 1.00 78.69 134 TYR A CA 1
ATOM 1082 C C . TYR A 1 134 ? 7.565 -13.393 -11.015 1.00 78.69 134 TYR A C 1
ATOM 1084 O O . TYR A 1 134 ? 6.671 -13.468 -10.184 1.00 78.69 134 TYR A O 1
ATOM 1092 N N . GLU A 1 135 ? 8.855 -13.406 -10.681 1.00 85.62 135 GLU A N 1
ATOM 1093 C CA . GLU A 1 135 ? 9.309 -13.463 -9.292 1.00 85.62 135 GLU A CA 1
ATOM 1094 C C . GLU A 1 135 ? 8.778 -12.283 -8.474 1.00 85.62 135 GLU A C 1
ATOM 1096 O O . GLU A 1 135 ? 8.339 -12.480 -7.351 1.00 85.62 135 GLU A O 1
ATOM 1101 N N . PHE A 1 136 ? 8.775 -11.062 -9.019 1.00 87.69 136 PHE A N 1
ATOM 1102 C CA . PHE A 1 136 ? 8.234 -9.902 -8.307 1.00 87.69 136 PHE A CA 1
ATOM 1103 C C . PHE A 1 136 ? 6.722 -10.007 -8.075 1.00 87.69 136 PHE A C 1
ATOM 1105 O O . PHE A 1 136 ? 6.254 -9.654 -6.995 1.00 87.69 136 PHE A O 1
ATOM 1112 N N . ILE A 1 137 ? 5.967 -10.487 -9.067 1.00 85.81 137 ILE A N 1
ATOM 1113 C CA . ILE A 1 137 ? 4.519 -10.700 -8.941 1.00 85.81 137 ILE A CA 1
ATOM 1114 C C . ILE A 1 137 ? 4.240 -11.767 -7.880 1.00 85.81 137 ILE A C 1
ATOM 1116 O O . ILE A 1 137 ? 3.435 -11.526 -6.989 1.00 85.81 137 ILE A O 1
ATOM 1120 N N . VAL A 1 138 ? 4.966 -12.889 -7.907 1.00 88.38 138 VAL A N 1
ATOM 1121 C CA . VAL A 1 138 ? 4.859 -13.943 -6.885 1.00 88.38 138 VAL A CA 1
ATOM 1122 C C . VAL A 1 138 ? 5.202 -13.399 -5.496 1.00 88.38 138 VAL A C 1
ATOM 1124 O O . VAL A 1 138 ? 4.436 -13.604 -4.558 1.00 88.38 138 VAL A O 1
ATOM 1127 N N . ASP A 1 139 ? 6.305 -12.652 -5.366 1.00 92.00 139 ASP A N 1
ATOM 1128 C CA . ASP A 1 139 ? 6.698 -12.018 -4.104 1.00 92.00 139 ASP A CA 1
ATOM 1129 C C . ASP A 1 139 ? 5.579 -11.090 -3.582 1.00 92.00 139 ASP A C 1
ATOM 1131 O O . ASP A 1 139 ? 5.296 -11.061 -2.382 1.00 92.00 139 ASP A O 1
ATOM 1135 N N . LEU A 1 140 ? 4.954 -10.307 -4.471 1.00 92.94 140 LEU A N 1
ATOM 1136 C CA . LEU A 1 140 ? 3.871 -9.382 -4.134 1.00 92.94 140 LEU A CA 1
ATOM 1137 C C . LEU A 1 140 ? 2.599 -10.118 -3.704 1.00 92.94 140 LEU A C 1
ATOM 1139 O O . LEU A 1 140 ? 1.995 -9.729 -2.703 1.00 92.94 140 LEU A O 1
ATOM 1143 N N . ASP A 1 141 ? 2.213 -11.165 -4.428 1.00 90.94 141 ASP A N 1
ATOM 1144 C CA . ASP A 1 141 ? 1.036 -11.976 -4.124 1.00 90.94 141 ASP A CA 1
ATOM 1145 C C . ASP A 1 141 ? 1.197 -12.682 -2.777 1.00 90.94 141 ASP A C 1
ATOM 1147 O O . ASP A 1 141 ? 0.318 -12.580 -1.917 1.00 90.94 141 ASP A O 1
ATOM 1151 N N . ASP A 1 142 ? 2.347 -13.314 -2.530 1.00 94.31 142 ASP A N 1
ATOM 1152 C CA . ASP A 1 142 ? 2.645 -13.950 -1.246 1.00 94.31 142 ASP A CA 1
ATOM 1153 C C . ASP A 1 142 ? 2.587 -12.934 -0.095 1.00 94.31 142 ASP A C 1
ATOM 1155 O O . ASP A 1 142 ? 1.934 -13.176 0.931 1.00 94.31 142 ASP A O 1
ATOM 1159 N N . ALA A 1 143 ? 3.204 -11.764 -0.284 1.00 95.56 143 ALA A N 1
ATOM 1160 C CA . ALA A 1 143 ? 3.223 -10.699 0.712 1.00 95.56 143 ALA A CA 1
ATOM 1161 C C . ALA A 1 143 ? 1.835 -10.084 0.966 1.00 95.56 143 ALA A C 1
ATOM 1163 O O . ALA A 1 143 ? 1.536 -9.712 2.100 1.00 95.56 143 ALA A O 1
ATOM 1164 N N . LEU A 1 144 ? 0.968 -9.999 -0.049 1.00 95.44 144 LEU A N 1
ATOM 1165 C CA . LEU A 1 144 ? -0.413 -9.524 0.073 1.00 95.44 144 LEU A CA 1
ATOM 1166 C C . LEU A 1 144 ? -1.327 -10.568 0.730 1.00 95.44 144 LEU A C 1
ATOM 1168 O O . LEU A 1 144 ? -2.178 -10.227 1.559 1.00 95.44 144 LEU A O 1
ATOM 1172 N N . LEU A 1 145 ? -1.172 -11.845 0.386 1.00 94.69 145 LEU A N 1
ATOM 1173 C CA . LEU A 1 145 ? -2.025 -12.919 0.891 1.00 94.69 145 LEU A CA 1
ATOM 1174 C C . LEU A 1 145 ? -1.882 -13.112 2.401 1.00 94.69 145 LEU A C 1
ATOM 1176 O O . LEU A 1 145 ? -2.857 -13.467 3.068 1.00 94.69 145 LEU A O 1
ATOM 1180 N N . GLU A 1 146 ? -0.697 -12.889 2.966 1.00 95.31 146 GLU A N 1
ATOM 1181 C CA . GLU A 1 146 ? -0.483 -13.002 4.408 1.00 95.31 146 GLU A CA 1
ATOM 1182 C C . GLU A 1 146 ? -1.378 -12.077 5.260 1.00 95.31 146 GLU A C 1
ATOM 1184 O O . GLU A 1 146 ? -2.138 -12.599 6.089 1.00 95.31 146 GLU A O 1
ATOM 1189 N N . PRO A 1 147 ? -1.344 -10.739 5.105 1.00 95.44 147 PRO A N 1
ATOM 1190 C CA . PRO A 1 147 ? -2.199 -9.842 5.869 1.00 95.44 147 PRO A CA 1
ATOM 1191 C C . PRO A 1 147 ? -3.683 -10.077 5.569 1.00 95.44 147 PRO A C 1
ATOM 1193 O O . PRO A 1 147 ? -4.496 -10.033 6.492 1.00 95.44 147 PRO A O 1
ATOM 1196 N N . LEU A 1 148 ? -4.061 -10.435 4.334 1.00 94.38 148 LEU A N 1
ATOM 1197 C CA . LEU A 1 148 ? -5.448 -10.799 4.017 1.00 94.38 148 LEU A CA 1
ATOM 1198 C C . LEU A 1 148 ? -5.912 -12.025 4.818 1.00 94.38 148 LEU A C 1
ATOM 1200 O O . LEU A 1 148 ? -6.958 -11.977 5.471 1.00 94.38 148 LEU A O 1
ATOM 1204 N N . LYS A 1 149 ? -5.114 -13.100 4.869 1.00 94.88 149 LYS A N 1
ATOM 1205 C CA . LYS A 1 149 ? -5.410 -14.288 5.695 1.00 94.88 149 LYS A CA 1
ATOM 1206 C C . LYS A 1 149 ? -5.573 -13.916 7.173 1.00 94.88 149 LYS A C 1
ATOM 1208 O O . LYS A 1 149 ? -6.451 -14.454 7.853 1.00 94.88 149 LYS A O 1
ATOM 1213 N N . LYS A 1 150 ? -4.757 -12.986 7.681 1.00 94.50 150 LYS A N 1
ATOM 1214 C CA . LYS A 1 150 ? -4.842 -12.500 9.067 1.00 94.50 150 LYS A CA 1
ATOM 1215 C C . LYS A 1 150 ? -6.107 -11.686 9.320 1.00 94.50 150 LYS A C 1
ATOM 1217 O O . LYS A 1 150 ? -6.799 -11.969 10.297 1.00 94.50 150 LYS A O 1
ATOM 1222 N N . VAL A 1 151 ? -6.458 -10.751 8.438 1.00 92.25 151 VAL A N 1
ATOM 1223 C CA . VAL A 1 151 ? -7.718 -9.990 8.516 1.00 92.25 151 VAL A CA 1
ATOM 1224 C C . VAL A 1 151 ? -8.919 -10.939 8.493 1.00 92.25 151 VAL A C 1
ATOM 1226 O O . VAL A 1 151 ? -9.797 -10.843 9.353 1.00 92.25 151 VAL A O 1
ATOM 1229 N N . TRP A 1 152 ? -8.929 -11.917 7.584 1.00 92.06 152 TRP A N 1
ATOM 1230 C CA . TRP A 1 152 ? -9.984 -12.928 7.511 1.00 92.06 152 TRP A CA 1
ATOM 1231 C C . TRP A 1 152 ? -10.134 -13.689 8.833 1.00 92.06 152 TRP A C 1
ATOM 1233 O O . TRP A 1 152 ? -11.235 -13.759 9.386 1.00 92.06 152 TRP A O 1
ATOM 1243 N N . ALA A 1 153 ? -9.028 -14.185 9.393 1.00 91.56 153 ALA A N 1
ATOM 1244 C CA . ALA A 1 153 ? -9.035 -14.900 10.666 1.00 91.56 153 ALA A CA 1
ATOM 1245 C C . ALA A 1 153 ? -9.522 -14.018 11.834 1.00 91.56 153 ALA A C 1
ATOM 1247 O O . ALA A 1 153 ? -10.378 -14.446 12.614 1.00 91.56 153 ALA A O 1
ATOM 1248 N N . LEU A 1 154 ? -9.038 -12.774 11.935 1.00 89.81 154 LEU A N 1
ATOM 1249 C CA . LEU A 1 154 ? -9.445 -11.811 12.969 1.00 89.81 154 LEU A CA 1
ATOM 1250 C C . LEU A 1 154 ? -10.933 -11.445 12.866 1.00 89.81 154 LEU A C 1
ATOM 1252 O O . LEU A 1 154 ? -11.603 -11.278 13.886 1.00 89.81 154 LEU A O 1
ATOM 1256 N N . SER A 1 155 ? -11.479 -11.409 11.648 1.00 85.56 155 SER A N 1
ATOM 1257 C CA . SER A 1 155 ? -12.906 -11.171 11.389 1.00 85.56 155 SER A CA 1
ATOM 1258 C C . SER A 1 155 ? -13.814 -12.369 11.711 1.00 85.56 155 SER A C 1
ATOM 1260 O O . SER A 1 155 ? -15.031 -12.287 11.531 1.00 85.56 155 SER A O 1
ATOM 1262 N N . ARG A 1 156 ? -13.254 -13.500 12.171 1.00 88.50 156 ARG A N 1
ATOM 1263 C CA . ARG A 1 156 ? -13.955 -14.792 12.294 1.00 88.50 156 ARG A CA 1
ATOM 1264 C C . ARG A 1 156 ? -14.562 -15.249 10.963 1.00 88.50 156 ARG A C 1
ATOM 1266 O O . ARG A 1 156 ? -15.683 -15.760 10.944 1.00 88.50 156 ARG A O 1
ATOM 1273 N N . ASN A 1 157 ? -13.822 -15.065 9.869 1.00 86.62 157 ASN A N 1
ATOM 1274 C CA . ASN A 1 157 ? -14.213 -15.450 8.510 1.00 86.62 157 ASN A CA 1
ATOM 1275 C C . ASN A 1 157 ? -15.474 -14.720 8.006 1.00 86.62 157 ASN A C 1
ATOM 1277 O O . ASN A 1 157 ? -16.303 -15.315 7.317 1.00 86.62 157 ASN A O 1
ATOM 1281 N N . ARG A 1 158 ? -15.674 -13.462 8.420 1.00 83.50 158 ARG A N 1
ATOM 1282 C CA . ARG A 1 158 ? -16.831 -12.637 8.020 1.00 83.50 158 ARG A CA 1
ATOM 1283 C C . ARG A 1 158 ? -16.463 -11.473 7.114 1.00 83.50 158 ARG A C 1
ATOM 1285 O O . ARG A 1 158 ? -17.367 -10.872 6.537 1.00 83.50 158 ARG A O 1
ATOM 1292 N N . GLU A 1 159 ? -15.178 -11.147 7.031 1.00 84.19 159 GLU A N 1
ATOM 1293 C CA . GLU A 1 159 ? -14.667 -10.170 6.080 1.00 84.19 159 GLU A CA 1
ATOM 1294 C C . GLU A 1 159 ? -15.062 -10.575 4.655 1.00 84.19 159 GLU A C 1
ATOM 1296 O O . GLU A 1 159 ? -15.019 -11.750 4.303 1.00 84.19 159 GLU A O 1
ATOM 1301 N N . ARG A 1 160 ? -15.487 -9.600 3.852 1.00 84.12 160 ARG A N 1
ATOM 1302 C CA . ARG A 1 160 ? -15.884 -9.805 2.451 1.00 84.12 160 ARG A CA 1
ATOM 1303 C C . ARG A 1 160 ? -14.839 -9.299 1.473 1.00 84.12 160 ARG A C 1
ATOM 1305 O O . ARG A 1 160 ? -14.889 -9.673 0.308 1.00 84.12 160 ARG A O 1
ATOM 1312 N N . PHE A 1 161 ? -13.903 -8.483 1.956 1.00 86.38 161 PHE A N 1
ATOM 1313 C CA . PHE A 1 161 ? -12.865 -7.851 1.153 1.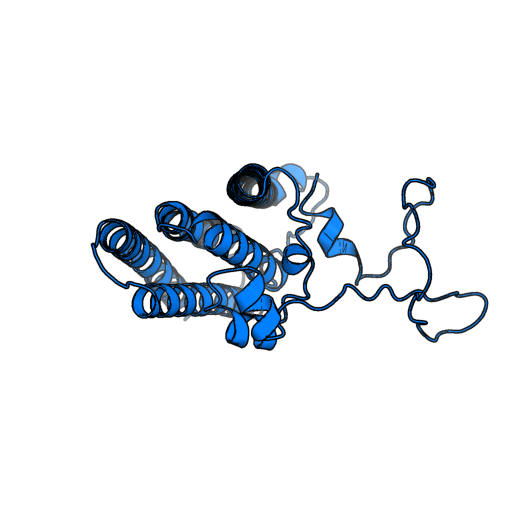00 86.38 161 PHE A CA 1
ATOM 1314 C C . PHE A 1 161 ? -13.424 -6.966 0.036 1.00 86.38 161 PHE A C 1
ATOM 1316 O O . PHE A 1 161 ? -12.774 -6.779 -0.987 1.00 86.38 161 PHE A O 1
ATOM 1323 N N . ASP A 1 162 ? -14.598 -6.359 0.244 1.00 82.25 162 ASP A N 1
ATOM 1324 C CA . ASP A 1 162 ? -15.198 -5.427 -0.724 1.00 82.25 162 ASP A CA 1
ATOM 1325 C C . ASP A 1 162 ? -14.233 -4.272 -1.063 1.00 82.25 162 ASP A C 1
ATOM 1327 O O . ASP A 1 162 ? -14.199 -3.788 -2.189 1.00 82.25 162 ASP A O 1
ATOM 1331 N N . TRP A 1 163 ? -13.382 -3.889 -0.105 1.00 84.81 163 TRP A N 1
ATOM 1332 C CA . TRP A 1 163 ? -12.338 -2.875 -0.252 1.00 84.81 163 TRP A CA 1
ATOM 1333 C C . TRP A 1 163 ? -11.095 -3.318 -1.047 1.00 84.81 163 TRP A C 1
ATOM 1335 O O . TRP A 1 163 ? -10.295 -2.469 -1.423 1.00 84.81 163 TRP A O 1
ATOM 1345 N N . VAL A 1 164 ? -10.888 -4.619 -1.282 1.00 83.75 164 VAL A N 1
ATOM 1346 C CA . VAL A 1 164 ? -9.766 -5.122 -2.104 1.00 83.75 164 VAL A CA 1
ATOM 1347 C C . VAL A 1 164 ? -10.062 -4.924 -3.590 1.00 83.75 164 VAL A C 1
ATOM 1349 O O . VAL A 1 164 ? -9.154 -4.683 -4.377 1.00 83.75 164 VAL A O 1
ATOM 1352 N N . PHE A 1 165 ? -11.339 -4.991 -3.971 1.00 69.19 165 PHE A N 1
ATOM 1353 C CA . PHE A 1 165 ? -11.796 -4.921 -5.362 1.00 69.19 165 PHE A CA 1
ATOM 1354 C C . PHE A 1 165 ? -12.205 -3.513 -5.810 1.00 69.19 165 PHE A C 1
ATOM 1356 O O . PHE A 1 165 ? -12.882 -3.365 -6.827 1.00 69.19 165 PHE A O 1
ATOM 1363 N N . THR A 1 166 ? -11.848 -2.488 -5.043 1.00 68.56 166 THR A N 1
ATOM 1364 C CA . THR A 1 166 ? -12.162 -1.095 -5.368 1.00 68.56 166 THR A CA 1
ATOM 1365 C C . THR A 1 166 ? -11.238 -0.586 -6.456 1.00 68.56 166 THR A C 1
ATOM 1367 O O . THR A 1 166 ? -10.051 -0.899 -6.428 1.00 68.56 166 THR A O 1
ATOM 1370 N N . ASP A 1 167 ? -11.744 0.254 -7.356 1.00 61.88 167 ASP A N 1
ATOM 1371 C CA . ASP A 1 167 ? -10.896 0.897 -8.357 1.00 61.88 167 ASP A CA 1
ATOM 1372 C C . ASP A 1 167 ? -9.810 1.736 -7.674 1.00 61.88 167 ASP A C 1
ATOM 1374 O O . ASP A 1 167 ? -10.081 2.742 -7.006 1.00 61.88 167 ASP A O 1
ATOM 1378 N N . PHE A 1 168 ? -8.562 1.311 -7.852 1.00 66.00 168 PHE A N 1
ATOM 1379 C CA . PHE A 1 168 ? -7.390 2.078 -7.463 1.00 66.00 168 PHE A CA 1
ATOM 1380 C C . PHE A 1 168 ? -7.172 3.144 -8.535 1.00 66.00 168 PHE A C 1
ATOM 1382 O O . PHE A 1 168 ? -6.348 2.988 -9.422 1.00 66.00 168 PHE A O 1
ATOM 1389 N N . ASP A 1 169 ? -7.945 4.227 -8.506 1.00 67.12 169 ASP A N 1
ATOM 1390 C CA . ASP A 1 169 ? -7.550 5.447 -9.211 1.00 67.12 169 ASP A CA 1
ATOM 1391 C C . ASP A 1 169 ? -6.683 6.314 -8.275 1.00 67.12 169 ASP A C 1
ATOM 1393 O O . ASP A 1 169 ? -6.891 6.344 -7.055 1.00 67.12 169 ASP A O 1
ATOM 1397 N N . ALA A 1 170 ? -5.674 7.001 -8.827 1.00 62.56 170 ALA A N 1
ATOM 1398 C CA . ALA A 1 170 ? -4.701 7.768 -8.036 1.00 62.56 170 ALA A CA 1
ATOM 1399 C C . ALA A 1 170 ? -5.371 8.817 -7.129 1.00 62.56 170 ALA A C 1
ATOM 1401 O O . ALA A 1 170 ? -4.897 9.115 -6.032 1.00 62.56 170 ALA A O 1
ATOM 1402 N N . THR A 1 171 ? -6.491 9.389 -7.576 1.00 71.31 171 THR A N 1
ATOM 1403 C CA . THR A 1 171 ? -7.198 10.436 -6.831 1.00 71.31 171 THR A CA 1
ATOM 1404 C C . THR A 1 171 ? -7.907 9.838 -5.620 1.00 71.31 171 THR A C 1
ATOM 1406 O O . THR A 1 171 ? -7.725 10.315 -4.499 1.00 71.31 171 THR A O 1
ATOM 1409 N N . SER A 1 172 ? -8.648 8.753 -5.833 1.00 73.38 172 SER A N 1
ATOM 1410 C CA . SER A 1 172 ? -9.389 8.007 -4.821 1.00 73.38 172 SER A CA 1
ATOM 1411 C C . SER A 1 172 ? -8.450 7.412 -3.773 1.00 73.38 172 SER A C 1
ATOM 1413 O O . SER A 1 172 ? -8.641 7.612 -2.566 1.00 73.38 172 SER A O 1
ATOM 1415 N N . PHE A 1 173 ? -7.357 6.772 -4.202 1.00 80.38 173 PHE A N 1
ATOM 1416 C CA . PHE A 1 173 ? -6.393 6.208 -3.260 1.00 80.38 173 PHE A CA 1
ATOM 1417 C C . PHE A 1 173 ? -5.713 7.303 -2.431 1.00 80.38 173 PHE A C 1
ATOM 1419 O O . PHE A 1 173 ? -5.662 7.198 -1.207 1.00 80.38 173 PHE A O 1
ATOM 1426 N N . ARG A 1 174 ? -5.288 8.416 -3.044 1.00 83.94 174 ARG A N 1
ATOM 1427 C CA . ARG A 1 174 ? -4.692 9.547 -2.312 1.00 83.94 174 ARG A CA 1
ATOM 1428 C C . ARG A 1 174 ? -5.624 10.119 -1.245 1.00 83.94 174 ARG A C 1
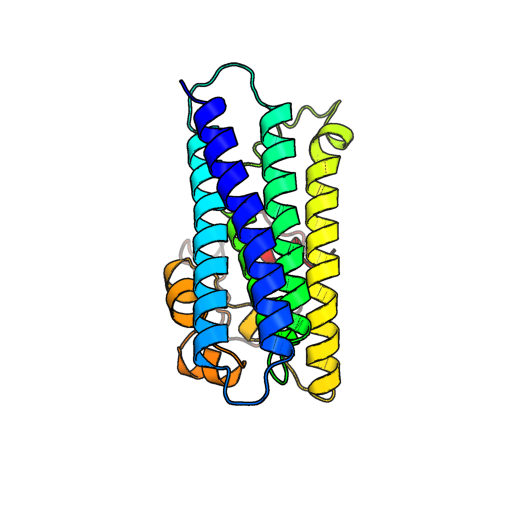ATOM 1430 O O . ARG A 1 174 ? -5.159 10.498 -0.170 1.00 83.94 174 ARG A O 1
ATOM 1437 N N . THR A 1 175 ? -6.923 10.202 -1.528 1.00 85.44 175 THR A N 1
ATOM 1438 C CA . THR A 1 175 ? -7.913 10.698 -0.558 1.00 85.44 175 THR A CA 1
ATOM 1439 C C . THR A 1 175 ? -8.185 9.717 0.578 1.00 85.44 175 THR A C 1
ATOM 1441 O O . THR A 1 175 ? -8.528 10.138 1.680 1.00 85.44 175 THR A O 1
ATOM 1444 N N . THR A 1 176 ? -7.973 8.423 0.343 1.00 89.88 176 THR A N 1
ATOM 1445 C CA . THR A 1 176 ? -8.340 7.355 1.279 1.00 89.88 176 THR A CA 1
ATOM 1446 C C . THR A 1 176 ? -7.140 6.668 1.931 1.00 89.88 176 THR A C 1
ATOM 1448 O O . THR A 1 176 ? -7.330 5.827 2.809 1.00 89.88 176 THR A O 1
ATOM 1451 N N . VAL A 1 177 ? -5.905 7.013 1.549 1.00 90.38 177 VAL A N 1
ATOM 1452 C CA . VAL A 1 177 ? -4.654 6.383 2.021 1.00 90.38 177 VAL A CA 1
ATOM 1453 C C . VAL A 1 177 ? -4.533 6.363 3.545 1.00 90.38 177 VAL A C 1
ATOM 1455 O O . VAL A 1 177 ? -3.948 5.452 4.118 1.00 90.38 177 VAL A O 1
ATOM 1458 N N . GLY A 1 178 ? -5.112 7.361 4.214 1.00 91.25 178 GLY A N 1
ATOM 1459 C CA . GLY A 1 178 ? -5.093 7.479 5.666 1.00 91.25 178 GLY A CA 1
ATOM 1460 C C . GLY A 1 178 ? -6.119 6.612 6.397 1.00 91.25 178 GLY A C 1
ATOM 1461 O O . GLY A 1 178 ? -6.150 6.676 7.620 1.00 91.25 178 GLY A O 1
ATOM 1462 N N . ALA A 1 179 ? -6.973 5.849 5.712 1.00 93.56 179 ALA A N 1
ATOM 1463 C CA . ALA A 1 179 ? -7.946 5.007 6.403 1.00 93.56 179 ALA A CA 1
ATOM 1464 C C . ALA A 1 179 ? -7.239 3.860 7.137 1.00 93.56 179 ALA A C 1
ATOM 1466 O O . ALA A 1 179 ? -6.453 3.129 6.532 1.00 93.56 179 ALA A O 1
ATOM 1467 N N . LEU A 1 180 ? -7.547 3.687 8.423 1.00 94.62 180 LEU A N 1
ATOM 1468 C CA . LEU A 1 180 ? -6.948 2.671 9.294 1.00 94.62 180 LEU A CA 1
ATOM 1469 C C . LEU A 1 180 ? -7.870 1.467 9.534 1.00 94.62 180 LEU A C 1
ATOM 1471 O O . LEU A 1 180 ? -7.486 0.521 10.219 1.00 94.62 180 LEU A O 1
ATOM 1475 N N . SER A 1 181 ? -9.081 1.489 8.976 1.00 91.75 181 SER A N 1
ATOM 1476 C CA . SER A 1 181 ? -10.027 0.371 9.009 1.00 91.75 181 SER A CA 1
ATOM 1477 C C . SER A 1 181 ? -10.898 0.332 7.746 1.00 91.75 181 SER A C 1
ATOM 1479 O O . SER A 1 181 ? -11.033 1.363 7.078 1.00 91.75 181 SER A O 1
ATOM 1481 N N . PRO A 1 182 ? -11.535 -0.815 7.434 1.00 89.00 182 PRO A N 1
ATOM 1482 C CA . PRO A 1 182 ? -12.514 -0.897 6.352 1.00 89.00 182 PRO A CA 1
ATOM 1483 C C . PRO A 1 182 ? -13.670 0.101 6.506 1.00 89.00 182 PRO A C 1
ATOM 1485 O O . PRO A 1 182 ? -14.078 0.699 5.519 1.00 89.00 182 PRO A O 1
ATOM 1488 N N . GLN A 1 183 ? -14.149 0.340 7.735 1.00 88.69 183 GLN A N 1
ATOM 1489 C CA . GLN A 1 183 ? -15.230 1.302 7.980 1.00 88.69 183 GLN A CA 1
ATOM 1490 C C . GLN A 1 183 ? -14.790 2.732 7.670 1.00 88.69 183 GLN A C 1
ATOM 1492 O O . GLN A 1 183 ? -15.475 3.447 6.956 1.00 88.69 183 GLN A O 1
ATOM 1497 N N . GLU A 1 184 ? -13.614 3.141 8.150 1.00 92.31 184 GLU A N 1
ATOM 1498 C CA . GLU A 1 184 ? -13.090 4.475 7.843 1.00 92.31 184 GLU A CA 1
ATOM 1499 C C . GLU A 1 184 ? -12.858 4.653 6.335 1.00 92.31 184 GLU A C 1
ATOM 1501 O O . GLU A 1 184 ? -13.038 5.740 5.794 1.00 92.31 184 GLU A O 1
ATOM 1506 N N . LEU A 1 185 ? -12.473 3.581 5.639 1.00 89.62 185 LEU A N 1
ATOM 1507 C CA . LEU A 1 185 ? -12.337 3.597 4.188 1.00 89.62 185 LEU A CA 1
ATOM 1508 C C . LEU A 1 185 ? -13.690 3.784 3.490 1.00 89.62 185 LEU A C 1
ATOM 1510 O O . LEU A 1 185 ? -13.773 4.553 2.533 1.00 89.62 185 LEU A O 1
ATOM 1514 N N . GLU A 1 186 ? -14.733 3.105 3.966 1.00 86.88 186 GLU A N 1
ATOM 1515 C CA . GLU A 1 186 ? -16.108 3.279 3.490 1.00 86.88 186 GLU A CA 1
ATOM 1516 C C . GLU A 1 186 ? -16.604 4.710 3.724 1.00 86.88 186 GLU A C 1
ATOM 1518 O O . GLU A 1 186 ? -17.112 5.338 2.797 1.00 86.88 186 GLU A O 1
ATOM 1523 N N . ASP A 1 187 ? -16.374 5.260 4.918 1.00 89.00 187 ASP A N 1
ATOM 1524 C CA . ASP A 1 187 ? -16.778 6.619 5.298 1.00 89.00 187 ASP A CA 1
ATOM 1525 C C . ASP A 1 187 ? -16.101 7.692 4.425 1.00 89.00 187 ASP A C 1
ATOM 1527 O O . ASP A 1 187 ? -16.667 8.757 4.171 1.00 89.00 187 ASP A O 1
ATOM 1531 N N . LEU A 1 188 ? -14.892 7.405 3.930 1.00 87.75 188 LEU A N 1
ATOM 1532 C CA . LEU A 1 188 ? -14.160 8.246 2.978 1.00 87.75 188 LEU A CA 1
ATOM 1533 C C . LEU A 1 188 ? -14.587 8.025 1.514 1.00 87.75 188 LEU A C 1
ATOM 1535 O O . LEU A 1 188 ? -14.009 8.634 0.615 1.00 87.75 188 LEU A O 1
ATOM 1539 N N . GLY A 1 189 ? -15.569 7.157 1.255 1.00 83.19 189 GLY A N 1
ATOM 1540 C CA . GLY A 1 189 ? -16.035 6.814 -0.090 1.00 83.19 189 GLY A CA 1
ATOM 1541 C C . GLY A 1 189 ? -15.049 5.956 -0.887 1.00 83.19 189 GLY A C 1
ATOM 1542 O O . GLY A 1 189 ? -15.149 5.879 -2.110 1.00 83.19 189 GLY A O 1
ATOM 1543 N N . GLY A 1 190 ? -14.082 5.325 -0.213 1.00 78.62 190 GLY A N 1
ATOM 1544 C CA . GLY A 1 190 ? -13.061 4.501 -0.855 1.00 78.62 190 GLY A CA 1
ATOM 1545 C C . GLY A 1 190 ? -13.540 3.110 -1.246 1.00 78.62 190 GLY A C 1
ATOM 1546 O O . GLY A 1 190 ? -12.895 2.467 -2.067 1.00 78.62 190 GLY A O 1
ATOM 1547 N N . ILE A 1 191 ? -14.675 2.655 -0.706 1.00 76.50 191 ILE A N 1
ATOM 1548 C CA . ILE A 1 191 ? -15.324 1.419 -1.145 1.00 76.50 191 ILE A CA 1
ATOM 1549 C C . ILE A 1 191 ? -16.353 1.750 -2.222 1.00 76.50 191 ILE A C 1
ATOM 1551 O O . ILE A 1 191 ? -17.464 2.190 -1.930 1.00 76.50 191 ILE A O 1
ATOM 1555 N N . ARG A 1 192 ? -15.988 1.511 -3.484 1.00 68.06 192 ARG A N 1
ATOM 1556 C CA . ARG A 1 192 ? -16.947 1.472 -4.591 1.00 68.06 192 ARG A CA 1
ATOM 1557 C C . ARG A 1 192 ? -17.432 0.041 -4.768 1.00 68.06 192 ARG A C 1
ATOM 1559 O O . ARG A 1 192 ? -16.634 -0.894 -4.784 1.00 68.06 192 ARG A O 1
ATOM 1566 N N . ARG A 1 193 ? -18.748 -0.140 -4.898 1.00 60.38 193 ARG A N 1
ATOM 1567 C CA . ARG A 1 193 ? -19.290 -1.439 -5.306 1.00 60.38 193 ARG A CA 1
ATOM 1568 C C . ARG A 1 193 ? -18.825 -1.714 -6.726 1.00 60.38 193 ARG A C 1
ATOM 1570 O O . ARG A 1 193 ? -18.917 -0.837 -7.575 1.00 60.38 193 ARG A O 1
ATOM 1577 N N . ARG A 1 194 ? -18.341 -2.930 -6.962 1.00 57.75 194 ARG A N 1
ATOM 1578 C CA . ARG A 1 194 ? -17.904 -3.360 -8.285 1.00 57.75 194 ARG A CA 1
ATOM 1579 C C . ARG A 1 194 ? -19.090 -3.328 -9.243 1.00 57.75 194 ARG A C 1
ATOM 1581 O O . ARG A 1 194 ? -20.075 -4.039 -9.038 1.00 57.75 194 ARG A O 1
ATOM 1588 N N . GLU A 1 195 ? -18.989 -2.487 -10.258 1.00 61.28 195 GLU A N 1
ATOM 1589 C CA . GLU A 1 195 ? -19.958 -2.397 -11.339 1.00 61.28 195 GLU A CA 1
ATOM 1590 C C . GLU A 1 195 ? -19.472 -3.279 -12.487 1.00 61.28 195 GLU A C 1
ATOM 1592 O O . GLU A 1 195 ? -18.373 -3.097 -13.005 1.00 61.28 195 GLU A O 1
ATOM 1597 N N . TYR A 1 196 ? -20.267 -4.279 -12.857 1.00 61.16 196 TYR A N 1
ATOM 1598 C CA . TYR A 1 196 ? -19.955 -5.133 -13.997 1.00 61.16 196 TYR A CA 1
ATOM 1599 C C . TYR A 1 196 ? -20.662 -4.561 -15.212 1.00 61.16 196 TYR A C 1
ATOM 1601 O O . TYR A 1 196 ? -21.881 -4.439 -15.205 1.00 61.16 196 TYR A O 1
ATOM 1609 N N . TRP A 1 197 ? -19.912 -4.214 -16.247 1.00 62.28 197 TRP A N 1
ATOM 1610 C CA . TRP A 1 197 ? -20.463 -3.737 -17.508 1.00 62.28 197 TRP A CA 1
ATOM 1611 C C . TRP A 1 197 ? -20.278 -4.830 -18.552 1.00 62.28 197 TRP A C 1
ATOM 1613 O O . TRP A 1 197 ? -19.210 -5.436 -18.626 1.00 62.28 197 TRP A O 1
ATOM 1623 N N . TYR A 1 198 ? -21.316 -5.107 -19.332 1.00 63.38 198 TYR A N 1
ATOM 1624 C CA . TYR A 1 198 ? -21.235 -6.033 -20.455 1.00 63.38 198 TYR A CA 1
ATOM 1625 C C . TYR A 1 198 ? -21.701 -5.330 -21.721 1.00 63.38 198 TYR A C 1
ATOM 1627 O O . TYR A 1 198 ? -22.541 -4.432 -21.681 1.00 63.38 198 TYR A O 1
ATOM 1635 N N . ASN A 1 199 ? -21.116 -5.731 -22.837 1.00 55.47 199 ASN A N 1
ATOM 1636 C CA . ASN A 1 199 ? -21.550 -5.345 -24.164 1.00 55.47 199 ASN A CA 1
ATOM 1637 C C . ASN A 1 199 ? -22.093 -6.622 -24.810 1.00 55.47 199 ASN A C 1
ATOM 1639 O O . ASN A 1 199 ? -21.396 -7.640 -24.817 1.00 55.47 199 ASN A O 1
ATOM 1643 N N . ASP A 1 200 ? -23.346 -6.591 -25.263 1.00 61.88 200 ASP A N 1
ATOM 1644 C CA . ASP A 1 200 ? -23.863 -7.634 -26.139 1.00 61.88 200 ASP A CA 1
ATOM 1645 C C . ASP A 1 200 ? -23.601 -7.200 -27.589 1.00 61.88 200 ASP A C 1
ATOM 1647 O O . ASP A 1 200 ? -24.348 -6.368 -28.119 1.00 61.88 200 ASP A O 1
ATOM 1651 N N . PRO A 1 201 ? -22.583 -7.777 -28.258 1.00 57.53 201 PRO A N 1
ATOM 1652 C CA . PRO A 1 201 ? -22.213 -7.387 -29.614 1.00 57.53 201 PRO A CA 1
ATOM 1653 C C . PRO A 1 201 ? -23.300 -7.722 -30.647 1.00 57.53 201 PRO A C 1
ATOM 1655 O O . PRO A 1 201 ? -23.149 -7.392 -31.824 1.00 57.53 201 PRO A O 1
ATOM 1658 N N . THR A 1 202 ? -24.372 -8.413 -30.246 1.00 60.88 202 THR A N 1
ATOM 1659 C CA . THR A 1 202 ? -25.532 -8.699 -31.094 1.00 60.88 202 THR A CA 1
ATOM 1660 C C . THR A 1 202 ? -26.669 -7.687 -30.938 1.00 60.88 202 THR A C 1
ATOM 1662 O O . THR A 1 202 ? -27.509 -7.605 -31.837 1.00 60.88 202 THR A O 1
ATOM 1665 N N . GLU A 1 203 ? -26.679 -6.884 -29.865 1.00 59.03 203 GLU A N 1
ATOM 1666 C CA . GLU A 1 203 ? -27.752 -5.927 -29.566 1.00 59.03 203 GLU A CA 1
ATOM 1667 C C . GLU A 1 203 ? -27.318 -4.455 -29.701 1.00 59.03 203 GLU A C 1
ATOM 1669 O O . GLU A 1 203 ? -28.102 -3.660 -30.225 1.00 59.03 203 GLU A O 1
ATOM 1674 N N . SER A 1 204 ? -26.095 -4.065 -29.296 1.00 53.88 204 SER A N 1
ATOM 1675 C CA . SER A 1 204 ? -25.551 -2.711 -29.541 1.00 53.88 204 SER A CA 1
ATOM 1676 C C . SER A 1 204 ? -24.057 -2.569 -29.190 1.00 53.88 204 SER A C 1
ATOM 1678 O O . SER A 1 204 ? -23.519 -3.378 -28.446 1.00 53.88 204 SER A O 1
ATOM 1680 N N . ASP A 1 205 ? -23.416 -1.477 -29.630 1.00 61.72 205 ASP A N 1
ATOM 1681 C CA . ASP A 1 205 ? -22.060 -1.084 -29.193 1.00 61.72 205 ASP A CA 1
ATOM 1682 C C . ASP A 1 205 ? -22.028 -0.394 -27.804 1.00 61.72 205 ASP A C 1
ATOM 1684 O O . ASP A 1 205 ? -20.956 -0.030 -27.312 1.00 61.72 205 ASP A O 1
ATOM 1688 N N . GLU A 1 206 ? -23.177 -0.181 -27.152 1.00 59.94 206 GLU A N 1
ATOM 1689 C CA . GLU A 1 206 ? -23.250 0.450 -25.831 1.00 59.94 206 GLU A CA 1
ATOM 1690 C C . GLU A 1 206 ? -23.017 -0.564 -24.700 1.00 59.94 206 GLU A C 1
ATOM 1692 O O . GLU A 1 206 ? -23.590 -1.653 -24.663 1.00 59.94 206 GLU A O 1
ATOM 1697 N N . TYR A 1 207 ? -22.181 -0.179 -23.733 1.00 58.56 207 TYR A N 1
ATOM 1698 C CA . TYR A 1 207 ? -21.967 -0.951 -22.512 1.00 58.56 207 TYR A CA 1
ATOM 1699 C C . TYR A 1 207 ? -23.159 -0.787 -21.563 1.00 58.56 207 TYR A C 1
ATOM 1701 O O . TYR A 1 207 ? -23.532 0.330 -21.200 1.00 58.56 207 TYR A O 1
ATOM 1709 N N . ILE A 1 208 ? -23.718 -1.906 -21.105 1.00 65.06 208 ILE A N 1
ATOM 1710 C CA . ILE A 1 208 ? -24.863 -1.954 -20.193 1.00 65.06 208 ILE A CA 1
ATOM 1711 C C . ILE A 1 208 ? -24.386 -2.392 -18.805 1.00 65.06 208 ILE A C 1
ATOM 1713 O O . ILE A 1 208 ? -23.664 -3.381 -18.656 1.00 65.06 208 ILE A O 1
ATOM 1717 N N . LEU A 1 209 ? -24.817 -1.670 -17.767 1.00 60.12 209 LEU A N 1
ATOM 1718 C CA . LEU A 1 209 ? -24.545 -2.035 -16.378 1.00 60.12 209 LEU A CA 1
ATOM 1719 C C . LEU A 1 209 ? -25.310 -3.313 -16.012 1.00 60.12 209 LEU A C 1
ATOM 1721 O O . LEU A 1 209 ? -26.542 -3.371 -16.059 1.00 60.12 209 LEU A O 1
ATOM 1725 N N . TYR A 1 210 ? -24.582 -4.334 -15.583 1.00 62.44 210 TYR A N 1
ATOM 1726 C CA . TYR A 1 210 ? -25.138 -5.573 -15.074 1.00 62.44 210 TYR A CA 1
ATOM 1727 C C . TYR A 1 210 ? -25.760 -5.353 -13.691 1.00 62.44 210 TYR A C 1
ATOM 1729 O O . TYR A 1 210 ? -25.074 -5.124 -12.696 1.00 62.44 210 TYR A O 1
ATOM 1737 N N . THR A 1 211 ? -27.083 -5.473 -13.623 1.00 62.09 211 THR A N 1
ATOM 1738 C CA . THR A 1 211 ? -27.874 -5.314 -12.388 1.00 62.09 211 THR A CA 1
ATOM 1739 C C . THR A 1 211 ? -28.372 -6.649 -11.810 1.00 62.09 211 THR A C 1
ATOM 1741 O O . THR A 1 211 ? -29.105 -6.667 -10.820 1.00 62.09 211 THR A O 1
ATOM 1744 N N . GLY A 1 212 ? -27.984 -7.779 -12.416 1.00 58.62 212 GLY A N 1
ATOM 1745 C CA . GLY A 1 212 ? -28.398 -9.131 -12.025 1.00 58.62 212 GLY A CA 1
ATOM 1746 C C . GLY A 1 212 ? -27.576 -9.753 -10.884 1.00 58.62 212 GLY A C 1
ATOM 1747 O O . GLY A 1 212 ? -26.676 -9.139 -10.312 1.00 58.62 212 GLY A O 1
ATOM 1748 N N . LYS A 1 213 ? -27.865 -11.017 -10.541 1.00 48.19 213 LYS A N 1
ATOM 1749 C CA . LYS A 1 213 ? -27.030 -11.801 -9.609 1.00 48.19 213 LYS A CA 1
ATOM 1750 C C . LYS A 1 213 ? -25.718 -12.171 -10.293 1.00 48.19 213 LYS A C 1
ATOM 1752 O O . LYS A 1 213 ? -25.779 -12.803 -11.335 1.00 48.19 213 LYS A O 1
ATOM 1757 N N . MET A 1 214 ? -24.582 -11.840 -9.673 1.00 46.66 214 MET A N 1
ATOM 1758 C CA . MET A 1 214 ? -23.232 -12.083 -10.204 1.00 46.66 214 MET A CA 1
ATOM 1759 C C . MET A 1 214 ? -23.143 -13.416 -10.977 1.00 46.66 214 MET A C 1
ATOM 1761 O O . MET A 1 214 ? -23.430 -14.462 -10.378 1.00 46.66 214 MET A O 1
ATOM 1765 N N . PRO A 1 215 ? -22.794 -13.397 -12.280 1.00 47.72 215 PRO A N 1
ATOM 1766 C CA . PRO A 1 215 ? -22.647 -14.619 -13.055 1.00 47.72 215 PRO A CA 1
ATOM 1767 C C . PRO A 1 215 ? -21.585 -15.494 -12.396 1.00 47.72 215 PRO A C 1
ATOM 1769 O O . PRO A 1 215 ? -20.561 -14.990 -11.926 1.00 47.72 215 PRO A O 1
ATOM 1772 N N . ARG A 1 216 ? -21.817 -16.807 -12.334 1.00 41.66 216 ARG A N 1
ATOM 1773 C CA . ARG A 1 216 ? -20.713 -17.717 -12.041 1.00 41.66 216 ARG A CA 1
ATOM 1774 C C . ARG A 1 216 ? -19.874 -17.820 -13.309 1.00 41.66 216 ARG A C 1
ATOM 1776 O O . ARG A 1 216 ? -20.388 -18.181 -14.361 1.00 41.66 216 ARG A O 1
ATOM 1783 N N . TRP A 1 217 ? -18.601 -17.468 -13.194 1.00 46.47 217 TRP A N 1
ATOM 1784 C CA . TRP A 1 217 ? -17.622 -17.525 -14.281 1.00 46.47 217 TRP A CA 1
ATOM 1785 C C . TRP A 1 217 ? -17.086 -18.956 -14.506 1.00 46.47 217 TRP A C 1
ATOM 1787 O O . TRP A 1 217 ? -16.168 -19.158 -15.289 1.00 46.47 217 TRP A O 1
ATOM 1797 N N . ASP A 1 218 ? -17.667 -19.966 -13.843 1.00 44.12 218 ASP A N 1
ATOM 1798 C CA . ASP A 1 218 ? -17.315 -21.390 -13.970 1.00 44.12 218 ASP A CA 1
ATOM 1799 C C . ASP A 1 218 ? -17.867 -22.049 -15.251 1.00 44.12 218 ASP A C 1
ATOM 1801 O O . ASP A 1 218 ? -17.665 -23.242 -15.483 1.00 44.12 218 ASP A O 1
ATOM 1805 N N . CYS A 1 219 ? -18.512 -21.277 -16.125 1.00 39.06 219 CYS A N 1
ATOM 1806 C CA . CYS A 1 219 ? -19.154 -21.756 -17.345 1.00 39.06 219 CYS A CA 1
ATOM 1807 C C . CYS A 1 219 ? -18.224 -21.802 -18.571 1.00 39.06 219 CYS A C 1
ATOM 1809 O O . CYS A 1 219 ? -18.682 -21.492 -19.656 1.00 39.06 219 CYS A O 1
ATOM 1811 N N . GLY A 1 220 ? -16.947 -22.178 -18.433 1.00 35.34 220 GLY A N 1
ATOM 1812 C CA . GLY A 1 220 ? -16.116 -22.718 -19.529 1.00 35.34 220 GLY A CA 1
ATOM 1813 C C . GLY A 1 220 ? -16.019 -21.951 -20.864 1.00 35.34 220 GLY A C 1
ATOM 1814 O O . GLY A 1 220 ? -15.561 -22.536 -21.845 1.00 35.34 220 GLY A O 1
ATOM 1815 N N . GLU A 1 221 ? -16.429 -20.687 -20.941 1.00 34.47 221 GLU A N 1
ATOM 1816 C CA . GLU A 1 221 ? -16.326 -19.878 -22.152 1.00 34.47 221 GLU A CA 1
ATOM 1817 C C . GLU A 1 221 ? -14.997 -19.114 -22.141 1.00 34.47 221 GLU A C 1
ATOM 1819 O O . GLU A 1 221 ? -14.682 -18.444 -21.155 1.00 34.47 221 GLU A O 1
ATOM 1824 N N . PRO A 1 222 ? -14.179 -19.216 -23.204 1.00 32.47 222 PRO A N 1
ATOM 1825 C CA . PRO A 1 222 ? -12.921 -18.492 -23.264 1.00 32.47 222 PRO A CA 1
ATOM 1826 C C . PRO A 1 222 ? -13.215 -16.985 -23.327 1.00 32.47 222 PRO A C 1
ATOM 1828 O O . PRO A 1 222 ? -14.028 -16.568 -24.161 1.00 32.47 222 PRO A O 1
ATOM 1831 N N . PRO A 1 223 ? -12.559 -16.152 -22.500 1.00 34.59 223 PRO A N 1
ATOM 1832 C CA . PRO A 1 223 ? -12.764 -14.715 -22.554 1.00 34.59 223 PRO A CA 1
ATOM 1833 C C . PRO A 1 223 ? -12.333 -14.200 -23.930 1.00 34.59 223 PRO A C 1
ATOM 1835 O O . PRO A 1 223 ? -11.173 -14.326 -24.335 1.00 34.59 223 PRO A O 1
ATOM 1838 N N . ARG A 1 224 ? -13.278 -13.616 -24.677 1.00 33.66 224 ARG A N 1
ATOM 1839 C CA . ARG A 1 224 ? -12.929 -12.759 -25.810 1.00 33.66 224 ARG A CA 1
ATOM 1840 C C . ARG A 1 224 ? -12.265 -11.513 -25.238 1.00 33.66 224 ARG A C 1
ATOM 1842 O O . ARG A 1 224 ? -12.829 -10.808 -24.411 1.00 33.66 224 ARG A O 1
ATOM 1849 N N . THR A 1 225 ? -11.025 -11.318 -25.654 1.00 39.25 225 THR A N 1
ATOM 1850 C CA . THR A 1 225 ? -10.106 -10.280 -25.208 1.00 39.25 225 THR A CA 1
ATOM 1851 C C . THR A 1 225 ? -10.649 -8.882 -25.486 1.00 39.25 225 THR A C 1
ATOM 1853 O O . THR A 1 225 ? -10.513 -8.399 -26.607 1.00 39.25 225 THR A O 1
ATOM 1856 N N . ASP A 1 226 ? -11.154 -8.217 -24.449 1.00 31.36 226 ASP A N 1
ATOM 1857 C CA . ASP A 1 226 ? -11.200 -6.759 -24.371 1.00 31.36 226 ASP A CA 1
ATOM 1858 C C . ASP A 1 226 ? -10.292 -6.285 -23.232 1.00 31.36 226 ASP A C 1
ATOM 1860 O O . ASP A 1 226 ? -10.329 -6.778 -22.103 1.00 31.36 226 ASP A O 1
ATOM 1864 N N . LYS A 1 227 ? -9.418 -5.332 -23.565 1.00 33.09 227 LYS A N 1
ATOM 1865 C CA . LYS A 1 227 ? -8.198 -4.937 -22.835 1.00 33.09 227 LYS A CA 1
ATOM 1866 C C . LYS A 1 227 ? -8.413 -4.271 -21.464 1.00 33.09 227 LYS A C 1
ATOM 1868 O O . LYS A 1 227 ? -7.476 -3.691 -20.928 1.00 33.09 227 LYS A O 1
ATOM 1873 N N . HIS A 1 228 ? -9.605 -4.352 -20.879 1.00 34.81 228 HIS A N 1
ATOM 1874 C CA . HIS A 1 228 ? -9.948 -3.632 -19.648 1.00 34.81 228 HIS A CA 1
ATOM 1875 C C . HIS A 1 228 ? -10.411 -4.514 -18.479 1.00 34.81 228 HIS A C 1
ATOM 1877 O O . HIS A 1 228 ? -10.695 -3.984 -17.411 1.00 34.81 228 HIS A O 1
ATOM 1883 N N . VAL A 1 229 ? -10.422 -5.846 -18.625 1.00 32.31 229 VAL A N 1
ATOM 1884 C CA . VAL A 1 229 ? -10.878 -6.772 -17.559 1.00 32.31 229 VAL A CA 1
ATOM 1885 C C . VAL A 1 229 ? -9.738 -7.616 -16.951 1.00 32.31 229 VAL A C 1
ATOM 1887 O O . VAL A 1 229 ? -9.917 -8.260 -15.922 1.00 32.31 229 VAL A O 1
ATOM 1890 N N . ALA A 1 230 ? -8.524 -7.552 -17.503 1.00 26.50 230 ALA A N 1
ATOM 1891 C CA . ALA A 1 230 ? -7.437 -8.486 -17.179 1.00 26.50 230 ALA A CA 1
ATOM 1892 C C . ALA A 1 230 ? -6.798 -8.345 -15.775 1.00 26.50 230 ALA A C 1
ATOM 1894 O O . ALA A 1 230 ? -6.011 -9.198 -15.375 1.00 26.50 230 ALA A O 1
ATOM 1895 N N . VAL A 1 231 ? -7.091 -7.297 -14.999 1.00 37.09 231 VAL A N 1
ATOM 1896 C CA . VAL A 1 231 ? -6.258 -6.975 -13.817 1.00 37.09 231 VAL A CA 1
ATOM 1897 C C . VAL A 1 231 ? -6.586 -7.817 -12.579 1.00 37.09 231 VAL A C 1
ATOM 1899 O O . VAL A 1 231 ? -5.748 -7.947 -11.695 1.00 37.09 231 VAL A O 1
ATOM 1902 N N . VAL A 1 232 ? -7.755 -8.462 -12.508 1.00 34.22 232 VAL A N 1
ATOM 1903 C CA . VAL A 1 232 ? -8.081 -9.327 -11.349 1.00 34.22 232 VAL A CA 1
ATOM 1904 C C . VAL A 1 232 ? -7.779 -10.804 -11.584 1.00 34.22 232 VAL A C 1
ATOM 1906 O O . VAL A 1 232 ? -7.807 -11.587 -10.640 1.00 34.22 232 VAL A O 1
ATOM 1909 N N . GLU A 1 233 ? -7.369 -11.178 -12.794 1.00 32.09 233 GLU A N 1
ATOM 1910 C CA . GLU A 1 233 ? -6.833 -12.519 -13.058 1.00 32.09 233 GLU A CA 1
ATOM 1911 C C . GLU A 1 233 ? -5.334 -12.641 -12.734 1.00 32.09 233 GLU A C 1
ATOM 1913 O O . GLU A 1 233 ? -4.836 -13.750 -12.589 1.00 32.09 233 GLU A O 1
ATOM 1918 N N . LEU A 1 234 ? -4.617 -11.527 -12.547 1.00 31.75 234 LEU A N 1
ATOM 1919 C CA . LEU A 1 234 ? -3.161 -11.529 -12.342 1.00 31.75 234 LEU A CA 1
ATOM 1920 C C . LEU A 1 234 ? -2.700 -11.546 -10.874 1.00 31.75 234 LEU A C 1
ATOM 1922 O O . LEU A 1 234 ? -1.501 -11.598 -10.649 1.00 31.75 234 LEU A O 1
ATOM 1926 N N . ILE A 1 235 ? -3.622 -11.508 -9.901 1.00 31.95 235 ILE A N 1
ATOM 1927 C CA . ILE A 1 235 ? -3.309 -11.463 -8.449 1.00 31.95 235 ILE A CA 1
ATOM 1928 C C . ILE A 1 235 ? -3.739 -12.765 -7.727 1.00 31.95 235 ILE A C 1
ATOM 1930 O O . ILE A 1 235 ? -3.606 -12.903 -6.515 1.00 31.95 235 ILE A O 1
ATOM 1934 N N . MET A 1 236 ? -4.317 -13.743 -8.441 1.00 26.47 236 MET A N 1
ATOM 1935 C CA . MET A 1 236 ? -4.801 -15.000 -7.837 1.00 26.47 236 MET A CA 1
ATOM 1936 C C . MET A 1 236 ? -4.490 -16.262 -8.661 1.00 26.47 236 MET A C 1
ATOM 1938 O O . MET A 1 236 ? -5.325 -17.173 -8.740 1.00 26.47 236 MET A O 1
ATOM 1942 N N . HIS A 1 237 ? -3.295 -16.351 -9.246 1.00 27.02 237 HIS A N 1
ATOM 1943 C CA . HIS A 1 237 ? -2.791 -17.603 -9.824 1.00 27.02 237 HIS A CA 1
ATOM 1944 C C . HIS A 1 237 ? -1.489 -18.063 -9.181 1.00 27.02 237 HIS A C 1
ATOM 1946 O O . HIS A 1 237 ? -0.475 -17.356 -9.330 1.00 27.02 237 HIS A O 1
#